Protein AF-A0A836SDM5-F1 (afdb_monomer_lite)

Structure (mmCIF, N/CA/C/O backbone):
data_AF-A0A836SDM5-F1
#
_entry.id   AF-A0A836SDM5-F1
#
loop_
_atom_site.group_PDB
_atom_site.id
_atom_site.type_symbol
_atom_site.label_atom_id
_atom_site.label_alt_id
_atom_site.label_comp_id
_atom_site.label_asym_id
_atom_site.label_entity_id
_atom_site.label_seq_id
_atom_site.pdbx_PDB_ins_code
_atom_site.Cartn_x
_atom_site.Cartn_y
_atom_site.Cartn_z
_atom_site.occupancy
_atom_site.B_iso_or_equiv
_atom_site.auth_seq_id
_atom_site.auth_comp_id
_atom_site.auth_asym_id
_atom_site.auth_atom_id
_atom_site.pdbx_PDB_model_num
ATOM 1 N N . MET A 1 1 ? -7.297 16.454 8.537 1.00 50.25 1 MET A N 1
ATOM 2 C CA . MET A 1 1 ? -6.715 15.477 7.592 1.00 50.25 1 MET A CA 1
ATOM 3 C C . MET A 1 1 ? -7.174 14.052 7.900 1.00 50.25 1 MET A C 1
ATOM 5 O O . MET A 1 1 ? -7.846 13.495 7.053 1.00 50.25 1 MET A O 1
ATOM 9 N N . GLY A 1 2 ? -6.923 13.476 9.089 1.00 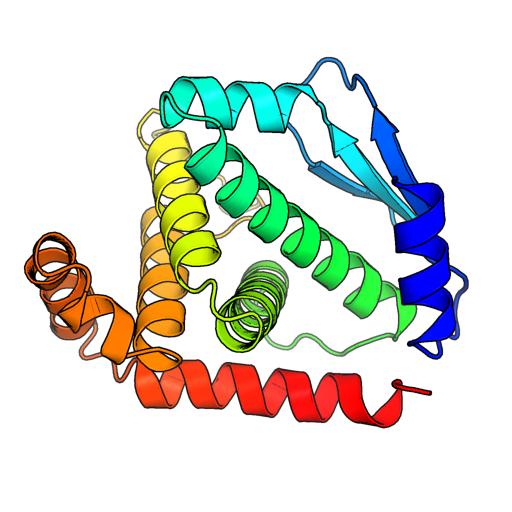53.66 2 GLY A N 1
ATOM 10 C CA . GLY A 1 2 ? -7.391 12.106 9.399 1.00 53.66 2 GLY A CA 1
ATOM 11 C C . GLY A 1 2 ? -8.916 11.920 9.474 1.00 53.66 2 GLY A C 1
ATOM 12 O O . GLY A 1 2 ? -9.427 10.923 8.979 1.00 53.66 2 GLY A O 1
ATOM 13 N N . ILE A 1 3 ? -9.649 12.905 10.013 1.00 60.25 3 ILE A N 1
ATOM 14 C CA . ILE A 1 3 ? -11.122 12.858 10.109 1.00 60.25 3 ILE A CA 1
ATOM 15 C C . ILE A 1 3 ? -11.770 12.834 8.714 1.00 60.25 3 ILE A C 1
ATOM 17 O O . ILE A 1 3 ? -12.629 11.998 8.467 1.00 60.25 3 ILE A O 1
ATOM 21 N N . ASP A 1 4 ? -11.323 13.686 7.787 1.00 71.00 4 ASP A N 1
ATOM 22 C CA . ASP A 1 4 ? -11.888 13.757 6.427 1.00 71.00 4 ASP A CA 1
ATOM 23 C C . ASP A 1 4 ? -11.639 12.471 5.622 1.00 71.00 4 ASP A C 1
ATOM 25 O O . ASP A 1 4 ? -12.492 12.037 4.847 1.00 71.00 4 ASP A O 1
ATOM 29 N N . LEU A 1 5 ? -10.481 11.834 5.834 1.00 71.00 5 LEU A N 1
ATOM 30 C CA . LEU A 1 5 ? -10.120 10.576 5.183 1.00 71.00 5 LEU A CA 1
ATOM 31 C C . LEU A 1 5 ? -10.972 9.411 5.703 1.00 71.00 5 LEU A C 1
ATOM 33 O O . LEU A 1 5 ? -11.487 8.625 4.911 1.00 71.00 5 LEU A O 1
ATOM 37 N N . ALA A 1 6 ? -11.174 9.340 7.024 1.00 70.62 6 ALA A N 1
ATOM 38 C CA . ALA A 1 6 ? -12.044 8.343 7.639 1.00 70.62 6 ALA A CA 1
ATOM 39 C C . ALA A 1 6 ? -13.496 8.523 7.180 1.00 70.62 6 ALA A C 1
ATOM 41 O O . ALA A 1 6 ? -14.156 7.547 6.841 1.00 70.62 6 ALA A O 1
ATOM 42 N N . VAL A 1 7 ? -13.995 9.762 7.118 1.00 72.44 7 VAL A N 1
ATOM 43 C CA . VAL A 1 7 ? -15.340 10.049 6.596 1.00 72.44 7 VAL A CA 1
ATOM 44 C C . VAL A 1 7 ? -15.466 9.573 5.149 1.00 72.44 7 VAL A C 1
ATOM 46 O O . VAL A 1 7 ? -16.354 8.777 4.862 1.00 72.44 7 VAL A O 1
ATOM 49 N N . SER A 1 8 ? -14.535 9.959 4.272 1.00 79.50 8 SER A N 1
ATOM 50 C CA . SER A 1 8 ? -14.573 9.583 2.850 1.00 79.50 8 SER A CA 1
ATOM 51 C C . SER A 1 8 ? -14.554 8.062 2.645 1.00 79.50 8 SER A C 1
ATOM 53 O O . SER A 1 8 ? -15.322 7.532 1.846 1.00 79.50 8 SER A O 1
ATOM 55 N N . LEU A 1 9 ? -13.715 7.341 3.396 1.00 77.81 9 LEU A N 1
ATOM 56 C CA . LEU A 1 9 ? -13.639 5.879 3.341 1.00 77.81 9 LEU A CA 1
ATOM 57 C C . LEU A 1 9 ? -14.950 5.221 3.800 1.00 77.81 9 LEU A C 1
ATOM 59 O O . LEU A 1 9 ? -15.485 4.347 3.117 1.00 77.81 9 LEU A O 1
ATOM 63 N N . ASN A 1 10 ? -15.481 5.659 4.944 1.00 79.12 10 ASN A N 1
ATOM 64 C CA . ASN A 1 10 ? -16.721 5.124 5.508 1.00 79.12 10 ASN A CA 1
ATOM 65 C C . ASN A 1 10 ? -17.944 5.478 4.641 1.00 79.12 10 ASN A C 1
ATOM 67 O O . ASN A 1 10 ? -18.942 4.756 4.646 1.00 79.12 10 ASN A O 1
ATOM 71 N N . GLU A 1 11 ? -17.891 6.568 3.875 1.00 82.25 11 GLU A N 1
ATOM 72 C CA . GLU A 1 11 ? -18.908 6.921 2.883 1.00 82.25 11 GLU A CA 1
ATOM 73 C C . GLU A 1 11 ? -18.799 6.077 1.612 1.00 82.25 11 GLU A C 1
ATOM 75 O O . GLU A 1 11 ? -19.833 5.720 1.057 1.00 82.25 11 GLU A O 1
ATOM 80 N N . LEU A 1 12 ? -17.594 5.684 1.197 1.00 82.12 12 LEU A N 1
ATOM 81 C CA . LEU A 1 12 ? -17.371 4.875 -0.003 1.00 82.12 12 LEU A CA 1
ATOM 82 C C . LEU A 1 12 ? -17.730 3.392 0.187 1.00 82.12 12 LEU A C 1
ATOM 84 O O . LEU A 1 12 ? -18.184 2.746 -0.756 1.00 82.12 12 LEU A O 1
ATOM 88 N N . LEU A 1 13 ? -17.535 2.845 1.391 1.00 83.44 13 LEU A N 1
ATOM 89 C CA . LEU A 1 13 ? -17.631 1.404 1.648 1.00 83.44 13 LEU A CA 1
ATOM 90 C C . LEU A 1 13 ? -18.784 1.033 2.589 1.00 83.44 13 LEU A C 1
ATOM 92 O O . LEU A 1 13 ? -19.129 1.749 3.533 1.00 83.44 13 LEU A O 1
ATOM 96 N N . LYS A 1 14 ? -19.399 -0.124 2.340 1.00 85.06 14 LYS A N 1
ATOM 97 C CA . LYS A 1 14 ? -20.319 -0.807 3.255 1.00 85.06 14 LYS A CA 1
ATOM 98 C C . LYS A 1 14 ? -19.476 -1.617 4.230 1.00 85.06 14 LYS A C 1
ATOM 100 O O . LYS A 1 14 ? -18.966 -2.660 3.849 1.00 85.06 14 LYS A O 1
ATOM 105 N N . LEU A 1 15 ? -19.352 -1.143 5.468 1.00 86.88 15 LEU A N 1
ATOM 106 C CA . LEU A 1 15 ? -18.585 -1.800 6.527 1.00 86.88 15 LEU A CA 1
ATOM 107 C C . LEU A 1 15 ? -19.555 -2.408 7.560 1.00 86.88 15 LEU A C 1
ATOM 109 O O . LEU A 1 15 ? -20.087 -1.674 8.396 1.00 86.88 15 LEU A O 1
ATOM 113 N N . PRO A 1 16 ? -19.856 -3.721 7.494 1.00 83.62 16 PRO A N 1
ATOM 114 C CA . PRO A 1 16 ? -20.884 -4.351 8.328 1.00 83.62 16 PRO A CA 1
ATOM 115 C C . PRO A 1 16 ? -20.586 -4.317 9.829 1.00 83.62 16 PRO A C 1
ATOM 117 O O . PRO A 1 16 ? -21.518 -4.280 10.633 1.00 83.62 16 PRO A O 1
ATOM 120 N N . LYS A 1 17 ? -19.303 -4.344 10.205 1.00 87.06 17 LYS A N 1
ATOM 121 C CA . LYS A 1 17 ? -18.857 -4.394 11.604 1.00 87.06 17 LYS A CA 1
ATOM 122 C C . LYS A 1 17 ? -18.712 -3.019 12.266 1.00 87.06 17 LYS A C 1
ATOM 124 O O . LYS A 1 17 ? -18.744 -2.941 13.493 1.00 87.06 17 LYS A O 1
ATOM 129 N N . GLY A 1 18 ? -18.632 -1.940 11.489 1.00 83.69 18 GLY A N 1
ATOM 130 C CA . GLY A 1 18 ? -18.516 -0.579 12.008 1.00 83.69 18 GLY A CA 1
ATOM 131 C C . GLY A 1 18 ? -17.652 0.325 11.135 1.00 83.69 18 GLY A C 1
ATOM 132 O O . GLY A 1 18 ? -17.098 -0.091 10.125 1.00 83.69 18 GLY A O 1
ATOM 133 N N . ASN A 1 19 ? -17.558 1.594 11.529 1.00 89.81 19 ASN A N 1
ATOM 134 C CA . ASN A 1 19 ? -16.715 2.564 10.837 1.00 89.81 19 ASN A CA 1
ATOM 135 C C . ASN A 1 19 ? -15.243 2.366 11.206 1.00 89.81 19 ASN A C 1
ATOM 137 O O . ASN A 1 19 ? -14.921 2.208 12.383 1.00 89.81 19 ASN A O 1
ATOM 141 N N . ILE A 1 20 ? -14.358 2.500 10.219 1.00 91.88 20 ILE A N 1
ATOM 142 C CA . ILE A 1 20 ? -12.912 2.539 10.445 1.00 91.88 20 ILE A CA 1
ATOM 143 C C . ILE A 1 20 ? -12.524 3.936 10.929 1.00 91.88 20 ILE A C 1
ATOM 145 O O . ILE A 1 20 ? -12.803 4.944 10.268 1.00 91.88 20 ILE A O 1
ATOM 149 N N . LEU A 1 21 ? -11.886 3.998 12.097 1.00 93.25 21 LEU A N 1
ATOM 150 C CA . LEU A 1 21 ? -11.282 5.212 12.637 1.00 93.25 21 LEU A CA 1
ATOM 151 C C . LEU A 1 21 ? -9.842 5.342 12.139 1.00 93.25 21 LEU A C 1
ATOM 153 O O . LEU A 1 21 ? -9.125 4.354 12.029 1.00 93.25 21 LEU A O 1
ATOM 157 N N . ILE A 1 22 ? -9.398 6.570 11.880 1.00 93.75 22 ILE A N 1
ATOM 158 C CA . ILE A 1 22 ? -8.029 6.855 11.436 1.00 93.75 22 ILE A CA 1
ATOM 159 C C . ILE A 1 22 ? -7.450 7.947 12.326 1.00 93.75 22 ILE A C 1
ATOM 161 O O . ILE A 1 22 ? -8.033 9.031 12.438 1.00 93.75 22 ILE A O 1
ATOM 165 N N . SER A 1 23 ? -6.290 7.694 12.931 1.00 93.38 23 SER A N 1
ATOM 166 C CA . SER A 1 23 ? -5.533 8.715 13.651 1.00 93.38 23 SER A CA 1
ATOM 167 C C . SER A 1 23 ? -4.100 8.842 13.157 1.00 93.38 23 SER A C 1
ATOM 169 O O . SER A 1 23 ? -3.483 7.903 12.659 1.00 93.38 23 SER A O 1
ATOM 171 N N . PHE A 1 24 ? -3.587 10.056 13.322 1.00 94.31 24 PHE A N 1
ATOM 172 C CA . PHE A 1 24 ? -2.188 10.394 13.140 1.00 94.31 24 PHE A CA 1
ATOM 173 C C . PHE A 1 24 ? -1.706 10.951 14.474 1.00 94.31 24 PHE A C 1
ATOM 175 O O . PHE A 1 24 ? -2.251 11.950 14.955 1.00 94.31 24 PHE A O 1
ATOM 182 N N . GLU A 1 25 ? -0.751 10.281 15.106 1.00 94.06 25 GLU A N 1
ATOM 183 C CA . GLU A 1 25 ? -0.357 10.571 16.487 1.00 94.06 25 GLU A CA 1
ATOM 184 C C . GLU A 1 25 ? 1.138 10.321 16.727 1.00 94.06 25 GLU A C 1
ATOM 186 O O . GLU A 1 25 ? 1.803 9.641 15.945 1.00 94.06 25 GLU A O 1
ATOM 191 N N . ASP A 1 26 ? 1.682 10.928 17.785 1.00 95.25 26 ASP A N 1
ATOM 192 C CA . ASP A 1 26 ? 3.013 10.593 18.296 1.00 95.25 26 ASP A CA 1
ATOM 193 C C . ASP A 1 26 ? 2.893 9.297 19.108 1.00 95.25 26 ASP A C 1
ATOM 195 O O . ASP A 1 26 ? 2.250 9.271 20.161 1.00 95.25 26 ASP A O 1
ATOM 199 N N . CYS A 1 27 ? 3.487 8.215 18.608 1.00 89.38 27 CYS A N 1
ATOM 200 C CA . CYS A 1 27 ? 3.361 6.885 19.211 1.00 89.38 27 CYS A CA 1
ATOM 201 C C . CYS A 1 27 ? 4.519 6.542 20.157 1.00 89.38 27 CYS A C 1
ATOM 203 O O . CYS A 1 27 ? 4.444 5.566 20.902 1.00 89.38 27 CYS A O 1
ATOM 205 N N . GLY A 1 28 ? 5.626 7.288 20.092 1.00 88.62 28 GLY A N 1
ATOM 206 C CA . GLY A 1 28 ? 6.874 6.953 20.779 1.00 88.62 28 GLY A CA 1
ATOM 207 C C . GLY A 1 28 ? 7.659 5.805 20.129 1.00 88.62 28 GLY A C 1
ATOM 208 O O . GLY A 1 28 ? 8.676 5.381 20.678 1.00 88.62 28 GLY A O 1
ATOM 209 N N . ALA A 1 29 ? 7.219 5.310 18.969 1.00 85.31 29 ALA A N 1
ATOM 210 C CA . ALA A 1 29 ? 7.864 4.242 18.212 1.00 85.31 29 ALA A CA 1
ATOM 211 C C . ALA A 1 29 ? 7.629 4.408 16.702 1.00 85.31 29 ALA A C 1
ATOM 213 O O . ALA A 1 29 ? 6.598 4.924 16.277 1.00 85.31 29 ALA A O 1
ATOM 214 N N . VAL A 1 30 ? 8.586 3.944 15.892 1.00 87.69 30 VAL A N 1
ATOM 215 C CA . VAL A 1 30 ? 8.485 3.899 14.423 1.00 87.69 30 VAL A CA 1
ATOM 216 C C . VAL A 1 30 ? 7.516 2.781 14.045 1.00 87.69 30 VAL A C 1
ATOM 218 O O . VAL A 1 30 ? 7.921 1.623 13.991 1.00 87.69 30 VAL A O 1
ATOM 221 N N . ASN A 1 31 ? 6.237 3.112 13.851 1.00 87.38 31 ASN A N 1
ATOM 222 C CA . ASN A 1 31 ? 5.217 2.114 13.540 1.00 87.38 31 ASN A CA 1
ATOM 223 C C . ASN A 1 31 ? 4.024 2.680 12.747 1.00 87.38 31 ASN A C 1
ATOM 225 O O . ASN A 1 31 ? 3.842 3.891 12.632 1.00 87.38 31 ASN A O 1
ATOM 229 N N . ALA A 1 32 ? 3.203 1.787 12.224 1.00 91.94 32 ALA A N 1
ATOM 230 C CA . ALA A 1 32 ? 1.810 2.009 11.861 1.00 91.94 32 ALA A CA 1
ATOM 231 C C . ALA A 1 32 ? 1.097 0.670 12.064 1.00 91.94 32 ALA A C 1
ATOM 233 O O . ALA A 1 32 ? 1.742 -0.367 11.953 1.00 91.94 32 ALA A O 1
ATOM 234 N N . PHE A 1 33 ? -0.170 0.690 12.463 1.00 92.81 33 PHE A N 1
ATOM 235 C CA . PHE A 1 33 ? -0.909 -0.552 12.676 1.00 92.81 33 PHE A CA 1
ATOM 236 C C . PHE A 1 33 ? -2.421 -0.330 12.661 1.00 92.81 33 PHE A C 1
ATOM 238 O O . PHE A 1 33 ? -2.922 0.726 13.068 1.00 92.81 33 PHE A O 1
ATOM 245 N N . TYR A 1 34 ? -3.153 -1.358 12.252 1.00 93.69 34 TYR A N 1
ATOM 246 C CA . TYR A 1 34 ? -4.575 -1.508 12.520 1.00 93.69 34 TYR A CA 1
ATOM 247 C C . TYR A 1 34 ? -4.821 -2.206 13.870 1.00 93.69 34 TYR A C 1
ATOM 249 O O . TYR A 1 34 ? -4.315 -3.296 14.130 1.00 93.69 34 TYR A O 1
ATOM 257 N N . ASP A 1 35 ? -5.623 -1.582 14.735 1.00 93.00 35 ASP A N 1
ATOM 258 C CA . ASP A 1 35 ? -6.111 -2.169 15.984 1.00 93.00 35 ASP A CA 1
ATOM 259 C C . ASP A 1 35 ? -7.541 -2.717 15.802 1.00 93.00 35 ASP A C 1
ATOM 261 O O . ASP A 1 35 ? -8.494 -1.924 15.761 1.00 93.00 35 ASP A O 1
ATOM 265 N N . PRO A 1 36 ? -7.727 -4.052 15.751 1.00 91.38 36 PRO A N 1
ATOM 266 C CA . PRO A 1 36 ? -9.040 -4.666 15.565 1.00 91.38 36 PRO A CA 1
ATOM 267 C C . PRO A 1 36 ? -9.963 -4.507 16.781 1.00 91.38 36 PRO A C 1
ATOM 269 O O . PRO A 1 36 ? -11.179 -4.607 16.640 1.00 91.38 36 PRO A O 1
ATOM 272 N N . GLN A 1 37 ? -9.435 -4.242 17.985 1.00 92.19 37 GLN A N 1
ATOM 273 C CA . GLN A 1 37 ? -10.275 -4.069 19.177 1.00 92.19 37 GLN A CA 1
ATOM 274 C C . GLN A 1 37 ? -11.024 -2.736 19.152 1.00 92.19 37 GLN A C 1
ATOM 276 O O . GLN A 1 37 ? -12.165 -2.654 19.606 1.00 92.19 37 GLN A O 1
ATOM 281 N N . ASN A 1 38 ? -10.376 -1.696 18.623 1.00 93.06 38 ASN A N 1
ATOM 282 C CA . ASN A 1 38 ? -10.923 -0.343 18.546 1.00 93.06 38 ASN A CA 1
ATOM 283 C C . ASN A 1 38 ? -11.349 0.058 17.126 1.00 93.06 38 ASN A C 1
ATOM 285 O O . ASN A 1 38 ? -11.813 1.184 16.939 1.00 93.06 38 ASN A O 1
ATOM 289 N N . VAL A 1 39 ? -11.184 -0.835 16.141 1.00 94.06 39 VAL A N 1
ATOM 290 C CA . VAL A 1 39 ? -11.429 -0.586 14.710 1.00 94.06 39 VAL A CA 1
ATOM 291 C C . VAL A 1 39 ? -10.740 0.714 14.271 1.00 94.06 39 VAL A C 1
ATOM 293 O O . VAL A 1 39 ? -11.347 1.640 13.725 1.00 94.06 39 VAL A O 1
ATOM 296 N N . LYS A 1 40 ? -9.448 0.825 14.606 1.00 93.75 40 LYS A N 1
ATOM 297 C CA . LYS A 1 40 ? -8.675 2.067 14.482 1.00 93.75 40 LYS A CA 1
ATOM 298 C C . LYS A 1 40 ? -7.347 1.819 13.780 1.00 93.75 40 LYS A C 1
ATOM 300 O O . LYS A 1 40 ? -6.509 1.079 14.277 1.00 93.75 40 LYS A O 1
ATOM 305 N N . MET A 1 41 ? -7.129 2.506 12.665 1.00 94.44 41 MET A N 1
ATOM 306 C CA . MET A 1 41 ? -5.816 2.646 12.043 1.00 94.44 41 MET A CA 1
ATOM 307 C C . MET A 1 41 ? -5.036 3.764 12.729 1.00 94.44 41 MET A C 1
ATOM 309 O O . MET A 1 41 ? -5.538 4.885 12.879 1.00 94.44 41 MET A O 1
ATOM 313 N N . ILE A 1 42 ? -3.800 3.468 13.114 1.00 94.00 42 ILE A N 1
ATOM 314 C CA . ILE A 1 42 ? -2.901 4.401 13.786 1.00 94.00 42 ILE A CA 1
ATOM 315 C C . ILE A 1 42 ? -1.661 4.590 12.920 1.00 94.00 42 ILE A C 1
ATOM 317 O O . ILE A 1 42 ? -0.905 3.655 12.670 1.00 94.00 42 ILE A O 1
ATOM 321 N N . MET A 1 43 ? -1.450 5.827 12.481 1.00 94.94 43 MET A N 1
ATOM 322 C CA . MET A 1 43 ? -0.328 6.222 11.638 1.00 94.94 43 MET A CA 1
ATOM 323 C C . MET A 1 43 ? 0.638 7.097 12.446 1.00 94.94 43 MET A C 1
ATOM 325 O O . MET A 1 43 ? 0.349 8.269 12.706 1.00 94.94 43 MET A O 1
ATOM 329 N N . CYS A 1 44 ? 1.778 6.541 12.867 1.00 92.00 44 CYS A N 1
ATOM 330 C CA . CYS A 1 44 ? 2.695 7.244 13.765 1.00 92.00 44 CYS A CA 1
ATOM 331 C C . CYS A 1 44 ? 3.574 8.259 13.026 1.00 92.00 44 CYS A C 1
ATOM 333 O O . CYS A 1 44 ? 4.202 7.944 12.008 1.00 92.00 44 CYS A O 1
ATOM 335 N N . TYR A 1 45 ? 3.715 9.469 13.575 1.00 95.06 45 TYR A N 1
ATOM 336 C CA . TYR A 1 45 ? 4.583 10.498 12.985 1.00 95.06 45 TYR A CA 1
ATOM 337 C C . TYR A 1 45 ? 6.058 10.075 12.922 1.00 95.06 45 TYR A C 1
ATOM 339 O O . TYR A 1 45 ? 6.805 10.518 12.045 1.00 95.06 45 TYR A O 1
ATOM 347 N N . GLU A 1 46 ? 6.499 9.211 13.834 1.00 92.56 46 GLU A N 1
ATOM 348 C CA . GLU A 1 46 ? 7.843 8.639 13.859 1.00 92.56 46 GLU A CA 1
ATOM 349 C C . GLU A 1 46 ? 8.143 7.787 12.623 1.00 92.56 46 GLU A C 1
ATOM 351 O O . GLU A 1 46 ? 9.276 7.818 12.141 1.00 92.56 46 GLU A O 1
ATOM 356 N N . LEU A 1 47 ? 7.148 7.089 12.065 1.00 92.44 47 LEU A N 1
ATOM 357 C CA . LEU A 1 47 ? 7.323 6.320 10.833 1.00 92.44 47 LEU A CA 1
ATOM 358 C C . LEU A 1 47 ? 7.594 7.237 9.639 1.00 92.44 47 LEU A C 1
ATOM 360 O O . LEU A 1 47 ? 8.543 7.012 8.886 1.00 92.44 47 LEU A O 1
ATOM 364 N N . PHE A 1 48 ? 6.838 8.328 9.505 1.00 95.75 48 PHE A N 1
ATOM 365 C CA . PHE A 1 48 ? 7.110 9.322 8.465 1.00 95.75 48 PHE A CA 1
ATOM 366 C C . PHE A 1 48 ? 8.508 9.943 8.619 1.00 95.75 48 PHE A C 1
ATOM 368 O O . PHE A 1 48 ? 9.235 10.091 7.635 1.00 95.75 48 PHE A O 1
ATOM 375 N N . LYS A 1 49 ? 8.930 10.257 9.854 1.00 95.50 49 LYS A N 1
ATOM 376 C CA . LYS A 1 49 ? 10.293 10.748 10.137 1.00 95.50 49 LYS A CA 1
ATOM 377 C C . LYS A 1 49 ? 11.361 9.713 9.766 1.00 95.50 49 LYS A C 1
ATOM 379 O O . LYS A 1 49 ? 12.395 10.090 9.217 1.00 95.50 49 LYS A O 1
ATOM 384 N N . ALA A 1 50 ? 11.123 8.426 10.022 1.00 92.56 50 ALA A N 1
ATOM 385 C CA . ALA A 1 50 ? 12.042 7.356 9.641 1.00 92.56 50 ALA A CA 1
ATOM 386 C C . ALA A 1 50 ? 12.194 7.256 8.116 1.00 92.56 50 ALA A C 1
ATOM 388 O O . ALA A 1 50 ? 13.319 7.199 7.618 1.00 92.56 50 ALA A O 1
ATOM 389 N N . PHE A 1 51 ? 11.090 7.338 7.368 1.00 94.75 51 PHE A N 1
ATOM 390 C CA . PHE A 1 51 ? 11.141 7.409 5.909 1.00 94.75 51 PHE A CA 1
ATOM 391 C C . PHE A 1 51 ? 11.859 8.665 5.404 1.00 94.75 51 PHE A C 1
ATOM 393 O O . PHE A 1 51 ? 12.663 8.579 4.477 1.00 94.75 51 PHE A O 1
ATOM 400 N N . LEU A 1 52 ? 11.615 9.826 6.019 1.00 97.69 52 LEU A N 1
ATOM 401 C CA . LEU A 1 52 ? 12.292 11.072 5.655 1.00 97.69 52 LEU A CA 1
ATOM 402 C C . LEU A 1 52 ? 13.809 10.964 5.840 1.00 97.69 52 LEU A C 1
ATOM 404 O O . LEU A 1 52 ? 14.558 11.391 4.965 1.00 97.69 52 LEU A O 1
ATOM 408 N N . ASN A 1 53 ? 14.255 10.353 6.938 1.00 96.56 53 ASN A N 1
ATOM 409 C CA . ASN A 1 53 ? 15.672 10.110 7.196 1.00 96.56 53 ASN A CA 1
ATOM 410 C C . ASN A 1 53 ? 16.276 9.110 6.203 1.00 96.56 53 ASN A C 1
ATOM 412 O O . ASN A 1 53 ? 17.399 9.312 5.750 1.00 96.56 53 ASN A O 1
ATOM 416 N N . PHE A 1 54 ? 15.538 8.053 5.854 1.00 93.94 54 PHE A N 1
ATOM 417 C CA . PHE A 1 54 ? 16.007 7.022 4.930 1.00 93.94 54 PHE A CA 1
ATOM 418 C C . PHE A 1 54 ? 16.143 7.539 3.489 1.00 93.94 54 PHE A C 1
ATOM 420 O O . PHE A 1 54 ? 17.158 7.299 2.841 1.00 93.94 54 PHE A O 1
ATOM 427 N N . TYR A 1 55 ? 15.150 8.283 2.991 1.00 96.69 55 TYR A N 1
ATOM 428 C CA . TYR A 1 55 ? 15.142 8.785 1.610 1.00 96.69 55 TYR A CA 1
ATOM 429 C C . TYR A 1 55 ? 15.784 10.160 1.426 1.00 96.69 55 TYR A C 1
ATOM 431 O O . TYR A 1 55 ? 16.055 10.571 0.296 1.00 96.69 55 TYR A O 1
ATOM 439 N N . GLY A 1 56 ? 15.953 10.921 2.506 1.00 97.88 56 GLY A N 1
ATOM 440 C CA . GLY A 1 56 ? 16.479 12.285 2.469 1.00 97.88 56 GLY A CA 1
ATOM 441 C C . GLY A 1 56 ? 15.560 13.312 1.795 1.00 97.88 56 GLY A C 1
ATOM 442 O O . GLY A 1 56 ? 15.978 14.449 1.589 1.00 97.88 56 GLY A O 1
ATOM 443 N N . ASN A 1 57 ? 14.324 12.948 1.429 1.00 97.75 57 ASN A N 1
ATOM 444 C CA . ASN A 1 57 ? 13.361 13.856 0.805 1.00 97.75 57 ASN A CA 1
ATOM 445 C C . ASN A 1 57 ? 11.908 13.518 1.184 1.00 97.75 57 ASN A C 1
ATOM 447 O O . ASN A 1 57 ? 11.547 12.354 1.359 1.00 97.75 57 ASN A O 1
ATOM 451 N N . ALA A 1 58 ? 11.072 14.554 1.296 1.00 97.62 58 ALA A N 1
ATOM 452 C CA . ALA A 1 58 ? 9.686 14.424 1.749 1.00 97.62 58 ALA A CA 1
ATOM 453 C C . ALA A 1 58 ? 8.772 13.731 0.730 1.00 97.62 58 ALA A C 1
ATOM 455 O O . ALA A 1 58 ? 7.811 13.083 1.128 1.00 97.62 58 ALA A O 1
ATOM 456 N N . GLU A 1 59 ? 9.069 13.839 -0.567 1.00 97.50 59 GLU A N 1
ATOM 457 C CA . GLU A 1 59 ? 8.251 13.232 -1.620 1.00 97.50 59 GLU A CA 1
ATOM 458 C C . GLU A 1 59 ? 8.289 11.700 -1.541 1.00 97.50 59 GLU A C 1
ATOM 460 O O . GLU A 1 59 ? 7.249 11.048 -1.464 1.00 97.50 59 GLU A O 1
ATOM 465 N N . SER A 1 60 ? 9.490 11.123 -1.496 1.00 97.56 60 SER A N 1
ATOM 466 C CA . SER A 1 60 ? 9.681 9.673 -1.380 1.00 97.56 60 SER A CA 1
ATOM 467 C C . SER A 1 60 ? 9.161 9.157 -0.040 1.00 97.56 60 SER A C 1
ATOM 469 O O . SER A 1 60 ? 8.521 8.108 0.018 1.00 97.56 60 SER A O 1
ATOM 471 N N . ALA A 1 61 ? 9.374 9.929 1.031 1.00 97.50 61 ALA A N 1
ATOM 472 C CA . ALA A 1 61 ? 8.862 9.586 2.349 1.00 97.50 61 ALA A CA 1
ATOM 473 C C . ALA A 1 61 ? 7.331 9.550 2.389 1.00 97.50 61 ALA A C 1
ATOM 475 O O . ALA A 1 61 ? 6.761 8.608 2.930 1.00 97.50 61 ALA A O 1
ATOM 476 N N . ALA A 1 62 ? 6.663 10.528 1.771 1.00 97.50 62 ALA A N 1
ATOM 477 C CA . ALA A 1 62 ? 5.208 10.558 1.683 1.00 97.50 62 ALA A CA 1
ATOM 478 C C . ALA A 1 62 ? 4.664 9.375 0.879 1.00 97.50 62 ALA A C 1
ATOM 480 O O . ALA A 1 62 ? 3.727 8.730 1.334 1.00 97.50 62 ALA A O 1
ATOM 481 N N . LYS A 1 63 ? 5.271 9.039 -0.266 1.00 97.69 63 LYS A N 1
ATOM 482 C CA . LYS A 1 63 ? 4.857 7.884 -1.082 1.00 97.69 63 LYS A CA 1
ATOM 483 C C . LYS A 1 63 ? 4.972 6.565 -0.310 1.00 97.69 63 LYS A C 1
ATOM 485 O O . LYS A 1 63 ? 4.013 5.803 -0.273 1.00 97.69 63 LYS A O 1
ATOM 490 N N . ALA A 1 64 ? 6.101 6.319 0.358 1.00 96.50 64 ALA A N 1
ATOM 491 C CA 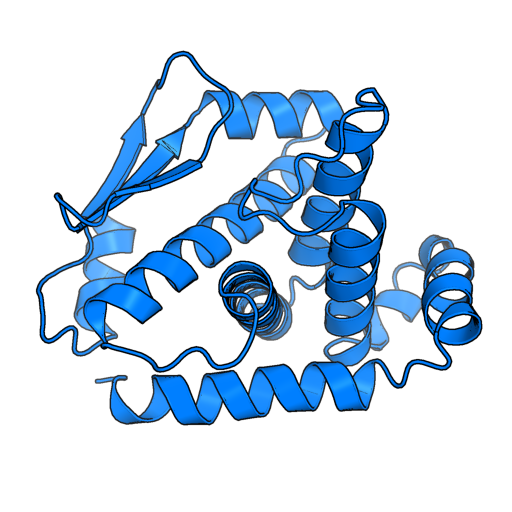. ALA A 1 64 ? 6.278 5.115 1.174 1.00 96.50 64 ALA A CA 1
ATOM 492 C C . ALA A 1 64 ? 5.311 5.077 2.373 1.00 96.50 64 ALA A C 1
ATOM 494 O O . ALA A 1 64 ? 4.746 4.034 2.689 1.00 96.50 64 ALA A O 1
ATOM 495 N N . TYR A 1 65 ? 5.065 6.226 3.006 1.00 95.75 65 TYR A N 1
ATOM 496 C CA . TYR A 1 65 ? 4.109 6.344 4.104 1.00 95.75 6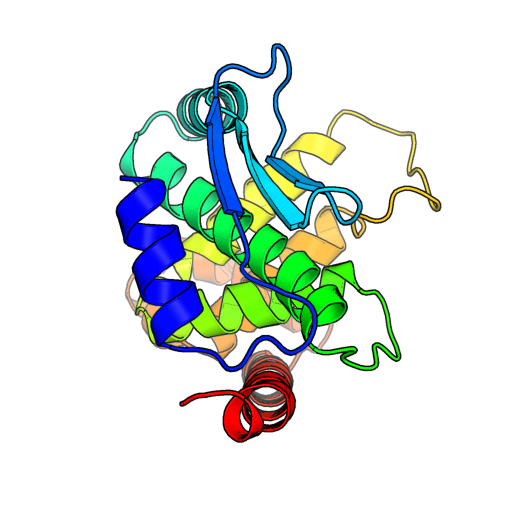5 TYR A CA 1
ATOM 497 C C . TYR A 1 65 ? 2.659 6.108 3.658 1.00 95.75 65 TYR A C 1
ATOM 499 O O . TYR A 1 65 ? 1.902 5.452 4.368 1.00 95.75 65 TYR A O 1
ATOM 507 N N . PHE A 1 66 ? 2.278 6.582 2.467 1.00 96.00 66 PHE A N 1
ATOM 508 C CA . PHE A 1 66 ? 0.974 6.281 1.876 1.00 96.00 66 PHE A CA 1
ATOM 509 C C . PHE A 1 66 ? 0.830 4.805 1.528 1.00 96.00 66 PHE A C 1
ATOM 511 O O . PHE A 1 66 ? -0.231 4.243 1.773 1.00 96.00 66 PHE A O 1
ATOM 518 N N . PHE A 1 67 ? 1.880 4.154 1.024 1.00 97.62 67 PHE A N 1
ATOM 519 C CA . PHE A 1 67 ? 1.838 2.707 0.829 1.00 97.62 67 PHE A CA 1
ATOM 520 C C . PHE A 1 67 ? 1.516 1.980 2.144 1.00 97.62 67 PHE A C 1
ATOM 522 O O . PHE A 1 67 ? 0.588 1.177 2.176 1.00 97.62 67 PHE A O 1
ATOM 529 N N . VAL A 1 68 ? 2.215 2.315 3.239 1.00 96.19 68 VAL A N 1
ATOM 530 C CA . VAL A 1 68 ? 1.937 1.728 4.563 1.00 96.19 68 VAL A CA 1
ATOM 531 C C . VAL A 1 68 ? 0.517 2.046 5.032 1.00 96.19 68 VAL A C 1
ATOM 533 O O . VAL A 1 68 ? -0.163 1.173 5.549 1.00 96.19 68 VAL A O 1
ATOM 536 N N . PHE A 1 69 ? 0.017 3.260 4.794 1.00 96.06 69 PHE A N 1
ATOM 537 C CA . PHE A 1 69 ? -1.375 3.590 5.104 1.00 96.06 69 PHE A CA 1
ATOM 538 C C . PHE A 1 69 ? -2.365 2.632 4.420 1.00 96.06 69 PHE A C 1
ATOM 540 O O . PHE A 1 69 ? -3.293 2.145 5.061 1.00 96.06 69 PHE A O 1
ATOM 547 N N . PHE A 1 70 ? -2.177 2.348 3.129 1.00 95.50 70 PHE A N 1
ATOM 548 C CA . PHE A 1 70 ? -3.064 1.440 2.398 1.00 95.50 70 PHE A CA 1
ATOM 549 C C . PHE A 1 70 ? -2.851 -0.032 2.755 1.00 95.50 70 PHE A C 1
ATOM 551 O O . PHE A 1 70 ? -3.795 -0.812 2.668 1.00 95.50 70 PHE A O 1
ATOM 558 N N . HIS A 1 71 ? -1.655 -0.394 3.210 1.00 95.75 71 HIS A N 1
ATOM 559 C CA . HIS A 1 71 ? -1.382 -1.694 3.814 1.00 95.75 71 HIS A CA 1
ATOM 560 C C . HIS A 1 71 ? -2.197 -1.879 5.109 1.00 95.75 71 HIS A C 1
ATOM 562 O O . HIS A 1 71 ? -2.961 -2.835 5.218 1.00 95.75 71 HIS A O 1
ATOM 568 N N . GLU A 1 72 ? -2.160 -0.906 6.027 1.00 95.94 72 GLU A N 1
ATOM 569 C CA . GLU A 1 72 ? -2.977 -0.940 7.252 1.00 95.94 72 GLU A CA 1
ATOM 570 C C . GLU A 1 72 ? -4.482 -0.891 6.964 1.00 95.94 72 GLU A C 1
ATOM 572 O O . GLU A 1 72 ? -5.285 -1.528 7.650 1.00 95.94 72 GLU A O 1
ATOM 577 N N . LEU A 1 73 ? -4.883 -0.164 5.916 1.00 92.94 73 LEU A N 1
ATOM 578 C CA . LEU A 1 73 ? -6.266 -0.190 5.452 1.00 92.94 73 LEU A CA 1
ATOM 579 C C . LEU A 1 73 ? -6.655 -1.593 4.984 1.00 92.94 73 LEU A C 1
ATOM 581 O O . LEU A 1 73 ? -7.780 -2.016 5.225 1.00 92.94 73 LEU A O 1
ATOM 585 N N . GLY A 1 74 ? -5.742 -2.325 4.349 1.00 92.50 74 GLY A N 1
ATOM 586 C CA . GLY A 1 74 ? -5.982 -3.705 3.955 1.00 92.50 74 GLY A CA 1
ATOM 587 C C . GLY A 1 74 ? -6.322 -4.602 5.142 1.00 92.50 74 GLY A C 1
ATOM 588 O O . GLY A 1 74 ? -7.322 -5.318 5.079 1.00 92.50 74 GLY A O 1
ATOM 589 N N . HIS A 1 75 ? -5.579 -4.498 6.248 1.00 94.69 75 HIS A N 1
ATOM 590 C CA . HIS A 1 75 ? -5.904 -5.217 7.487 1.00 94.69 75 HIS A CA 1
ATOM 591 C C . HIS A 1 75 ? -7.288 -4.834 8.015 1.00 94.69 75 HIS A C 1
ATOM 593 O O . HIS A 1 75 ? -8.106 -5.703 8.329 1.00 94.69 75 HIS A O 1
ATOM 599 N N . ALA A 1 76 ? -7.587 -3.532 8.044 1.00 93.38 76 ALA A N 1
ATOM 600 C CA . ALA A 1 76 ? -8.890 -3.041 8.470 1.00 93.38 76 ALA A CA 1
ATOM 601 C C . ALA A 1 76 ? -10.028 -3.584 7.593 1.00 93.38 76 ALA A C 1
ATOM 603 O O . ALA A 1 76 ? -11.073 -3.968 8.107 1.00 93.38 76 ALA A O 1
ATOM 604 N N . LEU A 1 77 ? -9.843 -3.657 6.274 1.00 91.50 77 LEU A N 1
ATOM 605 C CA . LEU A 1 77 ? -10.858 -4.168 5.353 1.00 91.50 77 LEU A CA 1
ATOM 606 C C . LEU A 1 77 ? -11.054 -5.677 5.477 1.00 91.50 77 LEU A C 1
ATOM 608 O O . LEU A 1 77 ? -12.198 -6.129 5.458 1.00 91.50 77 LEU A O 1
ATOM 612 N N . ILE A 1 78 ? -9.974 -6.447 5.630 1.00 92.31 78 ILE A N 1
ATOM 613 C CA . ILE A 1 78 ? -10.060 -7.894 5.861 1.00 92.31 78 ILE A CA 1
ATOM 614 C C . ILE A 1 78 ? -10.888 -8.176 7.112 1.00 92.31 78 ILE A C 1
ATOM 616 O O . ILE A 1 78 ? -11.828 -8.970 7.054 1.00 92.31 78 ILE A O 1
ATOM 620 N N . ASP A 1 79 ? -10.604 -7.472 8.208 1.00 93.44 79 ASP A N 1
ATOM 621 C CA . ASP A 1 79 ? -11.374 -7.606 9.438 1.00 93.44 79 ASP A CA 1
ATOM 622 C C . ASP A 1 79 ? -12.820 -7.122 9.260 1.00 93.44 79 ASP A C 1
ATOM 624 O O . ASP A 1 79 ? -13.762 -7.873 9.511 1.00 93.44 79 ASP A O 1
ATOM 628 N N . GLN A 1 80 ? -13.039 -5.894 8.790 1.00 91.88 80 GLN A N 1
ATOM 629 C CA . GLN A 1 80 ? -14.378 -5.296 8.773 1.00 91.88 80 GLN A CA 1
ATOM 630 C C . GLN A 1 80 ? -15.346 -5.957 7.786 1.00 91.88 80 GLN A C 1
ATOM 632 O O . GLN A 1 80 ? -16.557 -5.894 8.009 1.00 91.88 80 GLN A O 1
ATOM 637 N N . LEU A 1 81 ? -14.836 -6.595 6.731 1.00 90.00 81 LEU A N 1
ATOM 638 C CA . LEU A 1 81 ? -15.635 -7.269 5.704 1.00 90.00 81 LEU A CA 1
ATOM 639 C C . LEU A 1 81 ? -15.619 -8.804 5.824 1.00 90.00 81 LEU A C 1
ATOM 641 O O . LEU A 1 81 ? -16.227 -9.467 4.986 1.00 90.00 81 LEU A O 1
ATOM 645 N N . ASP A 1 82 ? -14.942 -9.367 6.835 1.00 90.19 82 ASP A N 1
ATOM 646 C CA . ASP A 1 82 ? -14.725 -10.817 6.983 1.00 90.19 82 ASP A CA 1
ATOM 647 C C . ASP A 1 82 ? -14.157 -11.458 5.699 1.00 90.19 82 ASP A C 1
ATOM 649 O O . ASP A 1 82 ? -14.604 -12.523 5.256 1.00 90.19 82 ASP A O 1
ATOM 653 N N . LEU A 1 83 ? -13.183 -10.794 5.060 1.00 89.06 83 LEU A N 1
ATOM 654 C CA . LEU A 1 83 ? -12.613 -11.298 3.809 1.00 89.06 83 LEU A CA 1
ATOM 655 C C . LEU A 1 83 ? -11.805 -12.576 4.074 1.00 89.06 83 LEU A C 1
ATOM 657 O O . LEU A 1 83 ? -10.945 -12.594 4.957 1.00 89.06 83 LEU A O 1
ATOM 661 N N . PRO A 1 84 ? -12.020 -13.650 3.297 1.00 87.56 84 PRO A N 1
ATOM 662 C CA . PRO A 1 84 ? -11.225 -14.857 3.440 1.00 87.56 84 PRO A CA 1
ATOM 663 C C . PRO A 1 84 ? -9.796 -14.633 2.928 1.00 87.56 84 PRO A C 1
ATOM 665 O O . PRO A 1 84 ? -9.589 -14.158 1.813 1.00 87.56 84 PRO A O 1
ATOM 668 N N . VAL A 1 85 ? -8.811 -15.075 3.710 1.00 88.75 85 VAL A N 1
ATOM 669 C CA . VAL A 1 85 ? -7.391 -15.086 3.335 1.00 88.75 85 VAL A CA 1
ATOM 670 C C . VAL A 1 85 ? -6.908 -16.534 3.286 1.00 88.75 85 VAL A C 1
ATOM 672 O O . VAL A 1 85 ? -6.898 -17.230 4.298 1.00 88.75 85 VAL A O 1
ATOM 675 N N . LEU A 1 86 ? -6.525 -17.015 2.100 1.00 83.56 86 LEU A N 1
ATOM 676 C CA . LEU A 1 86 ? -5.999 -18.380 1.920 1.00 83.56 86 LEU A CA 1
ATOM 677 C C . LEU A 1 86 ? -4.479 -18.477 2.122 1.00 83.56 86 LEU A C 1
ATOM 679 O O . LEU A 1 86 ? -3.965 -19.560 2.398 1.00 83.56 86 LEU A O 1
ATOM 683 N N . GLY A 1 87 ? -3.764 -17.366 1.929 1.00 85.06 87 GLY A N 1
ATOM 684 C CA . GLY A 1 87 ? -2.308 -17.275 2.026 1.00 85.06 87 GLY A CA 1
ATOM 685 C C . GLY A 1 87 ? -1.854 -16.495 3.256 1.00 85.06 87 GLY A C 1
ATOM 686 O O . GLY A 1 87 ? -2.464 -16.569 4.319 1.00 85.06 87 GLY A O 1
ATOM 687 N N . LYS A 1 88 ? -0.769 -15.731 3.108 1.00 89.00 88 LYS A N 1
ATOM 688 C CA . LYS A 1 88 ? -0.356 -14.761 4.124 1.00 89.00 88 LYS A CA 1
ATOM 689 C C . LYS A 1 88 ? -1.209 -13.504 4.005 1.00 89.00 88 LYS A C 1
ATOM 691 O O . LYS A 1 88 ? -1.348 -12.954 2.911 1.00 89.00 88 LYS A O 1
ATOM 696 N N . GLU A 1 89 ? -1.735 -13.041 5.131 1.00 91.88 89 GLU A N 1
ATOM 697 C CA . GLU A 1 89 ? -2.503 -11.796 5.195 1.00 91.88 89 GLU A CA 1
ATOM 698 C C . GLU A 1 89 ? -1.671 -10.608 4.710 1.00 91.88 89 GLU A C 1
ATOM 700 O O . GLU A 1 89 ? -2.111 -9.892 3.820 1.00 91.88 89 GLU A O 1
ATOM 705 N N . GLU A 1 90 ? -0.423 -10.499 5.170 1.00 90.56 90 GLU A N 1
ATOM 706 C CA . GLU A 1 90 ? 0.534 -9.470 4.740 1.00 90.56 90 GLU A CA 1
ATOM 707 C C . GLU A 1 90 ? 0.734 -9.401 3.226 1.00 90.56 90 GLU A C 1
ATOM 709 O O . GLU A 1 90 ? 0.724 -8.318 2.653 1.00 90.56 90 GLU A O 1
ATOM 714 N N . ASP A 1 91 ? 0.892 -10.548 2.555 1.00 92.00 91 ASP A N 1
ATOM 715 C CA . ASP A 1 91 ? 1.062 -10.568 1.097 1.00 92.00 91 ASP A CA 1
ATOM 716 C C . ASP A 1 91 ? -0.229 -10.102 0.400 1.00 92.00 91 ASP A C 1
ATOM 718 O O . ASP A 1 91 ? -0.172 -9.455 -0.645 1.00 92.00 91 ASP A O 1
ATOM 722 N N . SER A 1 92 ? -1.388 -10.396 1.001 1.00 92.56 92 SER A N 1
ATOM 723 C CA . SER A 1 92 ? -2.696 -9.976 0.489 1.00 92.56 92 SER A CA 1
ATOM 724 C C . SER A 1 92 ? -2.879 -8.462 0.628 1.00 92.56 92 SER A C 1
ATOM 726 O O . SER A 1 92 ? -3.268 -7.802 -0.335 1.00 92.56 92 SER A O 1
ATOM 728 N N . VAL A 1 93 ? -2.551 -7.889 1.792 1.00 93.75 93 VAL A N 1
ATOM 729 C CA . VAL A 1 93 ? -2.659 -6.440 2.028 1.00 93.75 93 VAL A CA 1
ATOM 730 C C . VAL A 1 93 ? -1.566 -5.639 1.305 1.00 93.75 93 VAL A C 1
ATOM 732 O O . VAL A 1 93 ? -1.812 -4.515 0.875 1.00 93.75 93 VAL A O 1
ATOM 735 N N . ASP A 1 94 ? -0.390 -6.225 1.061 1.00 95.88 94 ASP A N 1
ATOM 736 C CA . ASP A 1 94 ? 0.659 -5.649 0.211 1.00 95.88 94 ASP A CA 1
ATOM 737 C C . ASP A 1 94 ? 0.246 -5.600 -1.266 1.00 95.88 94 ASP A C 1
ATOM 739 O O . ASP A 1 94 ? 0.463 -4.588 -1.943 1.00 95.88 94 ASP A O 1
ATOM 743 N N . GLY A 1 95 ? -0.349 -6.682 -1.781 1.00 95.50 95 GLY A N 1
ATOM 744 C CA . GLY A 1 95 ? -0.870 -6.730 -3.148 1.00 95.50 95 GLY A CA 1
ATOM 745 C C . GLY A 1 95 ? -1.978 -5.700 -3.338 1.00 95.50 95 GLY A C 1
ATOM 746 O O . GLY A 1 95 ? -1.948 -4.897 -4.268 1.00 95.50 95 GLY A O 1
ATOM 747 N N . MET A 1 96 ? -2.886 -5.638 -2.371 1.00 94.38 96 MET A N 1
ATOM 748 C CA . MET A 1 96 ? -3.968 -4.667 -2.293 1.00 94.38 96 MET A CA 1
ATOM 749 C C . MET A 1 96 ? -3.481 -3.211 -2.271 1.00 94.38 96 MET A C 1
ATOM 751 O O . MET A 1 96 ? -3.912 -2.401 -3.096 1.00 94.38 96 MET A O 1
ATOM 755 N N . ALA A 1 97 ? -2.538 -2.877 -1.387 1.00 96.38 97 ALA A N 1
ATOM 756 C CA . ALA A 1 97 ? -1.924 -1.552 -1.349 1.00 96.38 97 ALA A CA 1
ATOM 757 C C . ALA A 1 97 ? -1.221 -1.224 -2.676 1.00 96.38 97 ALA A C 1
ATOM 759 O O . ALA A 1 97 ? -1.318 -0.100 -3.172 1.00 96.38 97 ALA A O 1
ATOM 760 N N . THR A 1 98 ? -0.565 -2.211 -3.295 1.00 97.94 98 THR A N 1
ATOM 761 C CA . THR A 1 98 ? 0.087 -2.045 -4.602 1.00 97.94 98 THR A CA 1
ATOM 762 C C . THR A 1 98 ? -0.918 -1.731 -5.706 1.00 97.94 98 THR A C 1
ATOM 764 O O . THR A 1 98 ? -0.685 -0.799 -6.474 1.00 97.94 98 THR A O 1
ATOM 767 N N . VAL A 1 99 ? -2.042 -2.452 -5.775 1.00 96.75 99 VAL A N 1
ATOM 768 C CA . VAL A 1 99 ? -3.115 -2.204 -6.753 1.00 96.75 99 VAL A CA 1
ATOM 769 C C . VAL A 1 99 ? -3.663 -0.786 -6.603 1.00 96.75 99 VAL A C 1
ATOM 771 O O . VAL A 1 99 ? -3.732 -0.064 -7.599 1.00 96.75 99 VAL A O 1
ATOM 774 N N . ILE A 1 100 ? -3.959 -0.337 -5.373 1.00 94.25 100 ILE A N 1
ATOM 775 C CA . ILE A 1 100 ? -4.390 1.050 -5.126 1.00 94.25 100 ILE A CA 1
ATOM 776 C C . ILE A 1 100 ? -3.337 2.041 -5.642 1.00 94.25 100 ILE A C 1
ATOM 778 O O . ILE A 1 100 ? -3.677 2.981 -6.362 1.00 94.25 100 ILE A O 1
ATOM 782 N N . MET A 1 101 ? -2.064 1.857 -5.282 1.00 96.88 101 MET A N 1
ATOM 783 C CA . MET A 1 101 ? -0.992 2.784 -5.664 1.00 96.88 101 MET A CA 1
ATOM 784 C C . MET A 1 101 ? -0.750 2.822 -7.171 1.00 96.88 101 MET A C 1
ATOM 786 O O . MET A 1 101 ? -0.555 3.902 -7.726 1.00 96.88 101 MET A O 1
ATOM 790 N N . VAL A 1 102 ? -0.823 1.682 -7.855 1.00 97.06 102 VAL A N 1
ATOM 791 C CA . VAL A 1 102 ? -0.748 1.616 -9.318 1.00 97.06 102 VAL A CA 1
ATOM 792 C C . VAL A 1 102 ? -1.909 2.376 -9.967 1.00 97.06 102 VAL A C 1
ATOM 794 O O . VAL A 1 102 ? -1.668 3.193 -10.862 1.00 97.06 102 VAL A O 1
ATOM 797 N N . ASN A 1 103 ? -3.138 2.155 -9.494 1.00 94.06 103 ASN A N 1
ATOM 798 C CA . ASN A 1 103 ? -4.342 2.793 -10.035 1.00 94.06 103 ASN A CA 1
ATOM 799 C C . ASN A 1 103 ? -4.378 4.301 -9.762 1.00 94.06 103 ASN A C 1
ATOM 801 O O . ASN A 1 103 ? -4.922 5.063 -10.556 1.00 94.06 103 ASN A O 1
ATOM 805 N N . ALA A 1 104 ? -3.726 4.746 -8.688 1.00 94.00 104 ALA A N 1
ATOM 806 C CA . ALA A 1 104 ? -3.497 6.156 -8.387 1.00 94.00 104 ALA A CA 1
ATOM 807 C C . ALA A 1 104 ? -2.306 6.771 -9.157 1.00 94.00 104 ALA A C 1
ATOM 809 O O . ALA A 1 104 ? -1.877 7.878 -8.841 1.00 94.00 104 ALA A O 1
ATOM 810 N N . GLU A 1 105 ? -1.751 6.060 -10.142 1.00 95.69 105 GLU A N 1
ATOM 811 C CA . GLU A 1 105 ? -0.566 6.443 -10.917 1.00 95.69 105 GLU A CA 1
ATOM 812 C C . GLU A 1 105 ? 0.712 6.689 -10.096 1.00 95.69 105 GLU A C 1
ATOM 814 O O . GLU A 1 105 ? 1.583 7.458 -10.501 1.00 95.69 105 GLU A O 1
ATOM 819 N N . MET A 1 106 ? 0.851 5.998 -8.963 1.00 96.25 106 MET A N 1
ATOM 820 C CA . MET A 1 106 ? 2.002 6.076 -8.058 1.00 96.25 106 MET A CA 1
ATOM 821 C C . MET A 1 106 ? 2.646 4.697 -7.800 1.00 96.25 106 MET A C 1
ATOM 823 O O . MET A 1 106 ? 2.827 4.318 -6.637 1.00 96.25 106 MET A O 1
ATOM 827 N N . PRO A 1 107 ? 3.030 3.918 -8.834 1.00 97.00 107 PRO A N 1
ATOM 828 C CA . PRO A 1 107 ? 3.672 2.608 -8.644 1.00 97.00 107 PRO A CA 1
ATOM 829 C C . PRO A 1 107 ? 4.961 2.689 -7.803 1.00 97.00 107 PRO A C 1
ATOM 831 O O . PRO A 1 107 ? 5.338 1.729 -7.129 1.00 97.00 107 PRO A O 1
ATOM 834 N N . GLU A 1 108 ? 5.621 3.852 -7.779 1.00 96.38 108 GLU A N 1
ATO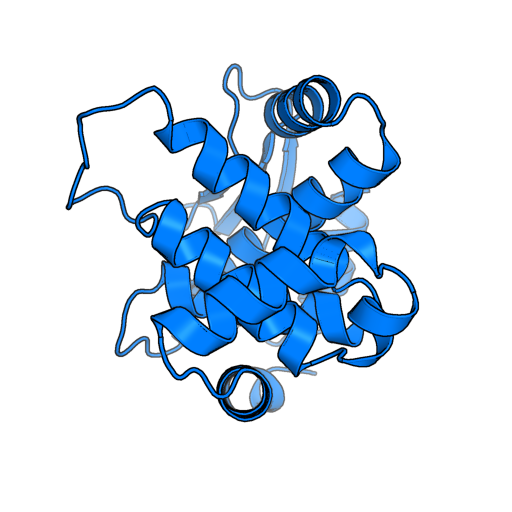M 835 C CA . GLU A 1 108 ? 6.811 4.117 -6.971 1.00 96.38 108 GLU A CA 1
ATOM 836 C C . GLU A 1 108 ? 6.576 3.938 -5.474 1.00 96.38 108 GLU A C 1
ATOM 838 O O . GLU A 1 108 ? 7.518 3.607 -4.759 1.00 96.38 108 GLU A O 1
ATOM 843 N N . ALA A 1 109 ? 5.355 4.157 -4.982 1.00 97.81 109 ALA A N 1
ATOM 844 C CA . ALA A 1 109 ? 5.044 4.040 -3.561 1.00 97.81 109 ALA A CA 1
ATOM 845 C C . ALA A 1 109 ? 5.321 2.622 -3.031 1.00 97.81 109 ALA A C 1
ATOM 847 O O . ALA A 1 109 ? 5.976 2.474 -1.997 1.00 97.81 109 ALA A O 1
ATOM 848 N N . ALA A 1 110 ? 4.917 1.593 -3.785 1.00 97.31 110 ALA A N 1
ATOM 849 C CA . ALA A 1 110 ? 5.181 0.191 -3.458 1.00 97.31 110 ALA A CA 1
ATOM 850 C C . ALA A 1 110 ? 6.677 -0.154 -3.551 1.00 97.31 110 ALA A C 1
ATOM 852 O O . ALA A 1 110 ? 7.223 -0.816 -2.669 1.00 97.31 110 ALA A O 1
ATOM 853 N N . ILE A 1 111 ? 7.367 0.349 -4.579 1.00 95.88 111 ILE A N 1
ATOM 854 C CA . ILE A 1 111 ? 8.813 0.139 -4.769 1.00 95.88 111 ILE A CA 1
ATOM 855 C C . ILE A 1 111 ? 9.610 0.742 -3.608 1.00 95.88 111 ILE A C 1
ATOM 857 O O . ILE A 1 111 ? 10.484 0.081 -3.044 1.00 95.88 111 ILE A O 1
ATOM 861 N N . LEU A 1 112 ? 9.296 1.985 -3.234 1.00 96.12 112 LEU A N 1
ATOM 862 C CA . LEU A 1 112 ? 9.912 2.664 -2.100 1.00 96.12 112 LEU A CA 1
ATOM 863 C C . LEU A 1 112 ? 9.650 1.864 -0.818 1.00 96.12 112 LEU A C 1
ATOM 865 O O . LEU A 1 112 ? 10.597 1.441 -0.161 1.00 96.12 112 LEU A O 1
ATOM 869 N N . ALA A 1 113 ? 8.396 1.555 -0.485 1.00 94.94 113 ALA A N 1
ATOM 870 C CA . ALA A 1 113 ? 8.095 0.748 0.700 1.00 94.94 113 ALA A CA 1
ATOM 871 C C . ALA A 1 113 ? 8.893 -0.571 0.736 1.00 94.94 113 ALA A C 1
ATOM 873 O O . ALA A 1 113 ? 9.534 -0.876 1.744 1.00 94.94 113 ALA A O 1
ATOM 874 N N . GLY A 1 114 ? 8.979 -1.279 -0.395 1.00 93.31 114 GLY A N 1
ATOM 875 C CA . GLY A 1 114 ? 9.798 -2.481 -0.539 1.00 93.31 114 GLY A CA 1
ATOM 876 C C . GLY A 1 114 ? 11.276 -2.267 -0.205 1.00 93.31 114 GLY A C 1
ATOM 877 O O . GLY A 1 114 ? 11.853 -3.060 0.541 1.00 93.31 114 GLY A O 1
ATOM 878 N N . PHE A 1 115 ? 11.898 -1.195 -0.700 1.00 92.88 115 PHE A N 1
ATOM 879 C CA . PHE A 1 115 ? 13.294 -0.887 -0.373 1.00 92.88 115 PHE A CA 1
ATOM 880 C C . PHE A 1 115 ? 13.515 -0.616 1.110 1.00 92.88 115 PHE A C 1
ATOM 882 O O . PHE A 1 115 ? 14.502 -1.094 1.675 1.00 92.88 115 PHE A O 1
ATOM 889 N N . TYR A 1 116 ? 12.596 0.109 1.743 1.00 91.88 116 TYR A N 1
ATOM 890 C CA . TYR A 1 116 ? 12.668 0.360 3.176 1.00 91.88 116 TYR A CA 1
ATOM 891 C C . TYR A 1 116 ? 12.536 -0.937 3.984 1.00 91.88 116 TYR A C 1
ATOM 893 O O . TYR A 1 116 ? 13.387 -1.222 4.825 1.00 91.88 116 TYR A O 1
ATOM 901 N N . PHE A 1 117 ? 11.543 -1.781 3.683 1.00 88.81 117 PHE A N 1
ATOM 902 C CA . PHE A 1 117 ? 11.354 -3.063 4.375 1.00 88.81 117 PHE A CA 1
ATOM 903 C C . PHE A 1 117 ? 12.548 -4.005 4.211 1.00 88.81 117 PHE A C 1
ATOM 905 O O . PHE A 1 117 ? 12.937 -4.693 5.155 1.00 88.81 117 PHE A O 1
ATOM 912 N N . ASN A 1 118 ? 13.169 -4.020 3.031 1.00 88.00 118 ASN A N 1
ATOM 913 C CA . ASN A 1 118 ? 14.396 -4.773 2.812 1.00 88.00 118 ASN A CA 1
ATOM 914 C C . ASN A 1 118 ? 15.573 -4.218 3.633 1.00 88.00 118 ASN A C 1
ATOM 916 O O . ASN A 1 118 ? 16.360 -4.996 4.170 1.00 88.00 118 ASN A O 1
ATOM 920 N N . ASN A 1 119 ? 15.691 -2.891 3.756 1.00 86.75 119 ASN A N 1
ATOM 921 C CA . ASN A 1 119 ? 16.741 -2.260 4.553 1.00 86.75 119 ASN A CA 1
ATOM 922 C C . ASN A 1 119 ? 16.610 -2.570 6.049 1.00 86.75 119 ASN A C 1
ATOM 924 O O . ASN A 1 119 ? 17.619 -2.889 6.673 1.00 86.75 119 ASN A O 1
ATOM 928 N N . LEU A 1 120 ? 15.390 -2.567 6.596 1.00 78.88 120 LEU A N 1
ATOM 929 C CA . LEU A 1 120 ? 15.146 -2.915 8.002 1.00 78.88 120 LEU A CA 1
ATOM 930 C C . LEU A 1 120 ? 15.637 -4.325 8.368 1.00 78.88 120 LEU A C 1
ATOM 932 O O . LEU A 1 120 ? 15.989 -4.581 9.516 1.00 78.88 120 LEU A O 1
ATOM 936 N N . GLN A 1 121 ? 15.701 -5.238 7.396 1.00 69.75 121 GLN A N 1
ATOM 937 C CA . GLN A 1 121 ? 16.205 -6.596 7.615 1.00 69.75 121 GLN A CA 1
ATOM 938 C C . GLN A 1 121 ? 17.722 -6.725 7.433 1.00 69.75 121 GLN A C 1
ATOM 940 O O . GLN A 1 121 ? 18.296 -7.732 7.842 1.00 69.75 121 GLN A O 1
ATOM 945 N N . GLY A 1 122 ? 18.389 -5.708 6.876 1.00 53.06 122 GLY A N 1
ATOM 946 C CA . GLY A 1 122 ? 19.836 -5.689 6.636 1.00 53.06 122 GLY A CA 1
ATOM 947 C C . GLY A 1 122 ? 20.706 -5.789 7.896 1.00 53.06 122 GLY A C 1
ATOM 948 O O . GLY A 1 122 ? 21.871 -6.155 7.770 1.00 53.06 122 GLY A O 1
ATOM 949 N N . ASP A 1 123 ? 20.138 -5.549 9.084 1.00 43.09 123 ASP A N 1
ATOM 950 C CA . ASP A 1 123 ? 20.832 -5.607 10.383 1.00 43.09 123 ASP A CA 1
ATOM 951 C C . ASP A 1 123 ? 20.405 -6.783 11.289 1.00 43.09 123 ASP A C 1
ATOM 953 O O . ASP A 1 123 ? 20.991 -6.992 12.352 1.00 43.09 123 ASP A O 1
ATOM 957 N N . SER A 1 124 ? 19.424 -7.602 10.887 1.00 39.50 124 SER A N 1
ATOM 958 C CA . SER A 1 124 ? 18.927 -8.716 11.706 1.00 39.50 124 SER A CA 1
ATOM 959 C C . SER A 1 124 ? 19.223 -10.071 11.060 1.00 39.50 124 SER A C 1
ATOM 961 O O . SER A 1 124 ? 18.563 -10.493 10.115 1.00 39.50 124 SER A O 1
ATOM 963 N N . GLN A 1 125 ? 20.171 -10.823 11.631 1.00 36.50 125 GLN A N 1
ATOM 964 C CA . GLN A 1 125 ? 20.291 -12.271 11.387 1.00 36.50 125 GLN A CA 1
ATOM 965 C C . GLN A 1 125 ? 19.168 -13.088 12.061 1.00 36.50 125 GLN A C 1
ATOM 967 O O . GLN A 1 125 ? 19.157 -14.315 11.967 1.00 36.50 125 GLN A O 1
ATOM 972 N N . TYR A 1 126 ? 18.210 -12.433 12.721 1.00 36.00 126 TYR A N 1
ATOM 973 C CA . TYR A 1 126 ? 17.031 -13.069 13.290 1.00 36.00 126 TYR A CA 1
ATOM 974 C C . TYR A 1 126 ? 15.846 -12.880 12.344 1.00 36.00 126 TYR A C 1
ATOM 976 O O . TYR A 1 126 ? 15.097 -11.909 12.428 1.00 36.00 126 TYR A O 1
ATOM 984 N N . ILE A 1 127 ? 15.678 -13.847 11.438 1.00 41.84 127 ILE A N 1
ATOM 985 C CA . ILE A 1 127 ? 14.402 -14.086 10.760 1.00 41.84 127 ILE A CA 1
ATOM 986 C C . ILE A 1 127 ? 13.432 -14.558 11.844 1.00 41.84 127 ILE A C 1
ATOM 988 O O . ILE A 1 127 ? 13.514 -15.703 12.296 1.00 41.84 127 ILE A O 1
ATOM 992 N N . ASN A 1 128 ? 12.533 -13.686 12.295 1.00 41.59 128 ASN A N 1
ATOM 993 C CA . ASN A 1 128 ? 11.403 -14.135 13.089 1.00 41.59 128 ASN A CA 1
ATOM 994 C C . ASN A 1 128 ? 10.366 -14.728 12.130 1.00 41.59 128 ASN A C 1
ATOM 996 O O . ASN A 1 128 ? 9.589 -14.007 11.523 1.00 41.59 128 ASN A O 1
ATOM 1000 N N . TRP A 1 129 ? 10.364 -16.054 11.990 1.00 32.25 129 TRP A N 1
ATOM 1001 C CA . TRP A 1 129 ? 9.374 -16.786 11.189 1.00 32.25 129 TRP A CA 1
ATOM 1002 C C . TRP A 1 129 ? 7.923 -16.575 11.663 1.00 32.25 129 TRP A C 1
ATOM 1004 O O . TRP A 1 129 ? 7.003 -16.963 10.947 1.00 32.25 129 TRP A O 1
ATOM 1014 N N . PHE A 1 130 ? 7.733 -16.006 12.862 1.00 33.22 130 PHE A N 1
ATOM 1015 C CA . PHE A 1 130 ? 6.441 -15.698 13.478 1.00 33.22 130 PHE A CA 1
ATOM 1016 C C . PHE A 1 130 ? 6.107 -14.199 13.487 1.00 33.22 130 PHE A C 1
ATOM 1018 O O . PHE A 1 130 ? 5.046 -13.835 13.988 1.00 33.22 130 PHE A O 1
ATOM 1025 N N . ASP A 1 131 ? 6.996 -13.333 12.987 1.00 47.03 131 ASP A N 1
ATOM 1026 C CA . ASP A 1 131 ? 6.607 -11.966 12.631 1.00 47.03 131 ASP A CA 1
ATOM 1027 C C . ASP A 1 131 ? 5.681 -12.073 11.418 1.00 47.03 131 ASP A C 1
ATOM 1029 O O . ASP A 1 131 ? 5.974 -12.839 10.493 1.00 47.03 131 ASP A O 1
ATOM 1033 N N . SER A 1 132 ? 4.534 -11.393 11.455 1.00 46.16 132 SER A N 1
ATOM 1034 C CA . SER A 1 132 ? 3.550 -11.496 10.378 1.00 46.16 132 SER A CA 1
ATOM 1035 C C . SER A 1 132 ? 4.175 -11.056 9.057 1.00 46.16 132 SER A C 1
ATOM 1037 O O . SER A 1 132 ? 3.946 -11.711 8.040 1.00 46.16 132 SER A O 1
ATOM 1039 N N . HIS A 1 133 ? 5.050 -10.046 9.092 1.00 55.09 133 HIS A N 1
ATOM 1040 C CA . HIS A 1 133 ? 5.682 -9.429 7.932 1.00 55.09 133 HIS A CA 1
ATOM 1041 C C . HIS A 1 133 ? 6.574 -10.388 7.122 1.00 55.09 133 HIS A C 1
ATOM 1043 O O . HIS A 1 133 ? 7.516 -11.009 7.622 1.00 55.09 133 HIS A O 1
ATOM 1049 N N . SER A 1 134 ? 6.333 -10.451 5.809 1.00 53.47 134 SER A N 1
ATOM 1050 C CA . SER A 1 134 ? 7.138 -11.232 4.861 1.00 53.47 134 SER A CA 1
ATOM 1051 C C . SER A 1 134 ? 8.642 -10.887 4.900 1.00 53.47 134 SER A C 1
ATOM 1053 O O . SER A 1 134 ? 9.052 -9.751 5.148 1.00 53.47 134 SER A O 1
ATOM 1055 N N . VAL A 1 135 ? 9.494 -11.883 4.602 1.00 61.62 135 VAL A N 1
ATOM 1056 C CA . VAL A 1 135 ? 10.963 -11.732 4.533 1.00 61.62 135 VAL A CA 1
ATOM 1057 C C . VAL A 1 135 ? 11.317 -10.595 3.569 1.00 61.62 135 VAL A C 1
ATOM 1059 O O . VAL A 1 135 ? 10.826 -10.554 2.448 1.00 61.62 135 VAL A O 1
ATOM 1062 N N . GLY A 1 136 ? 12.198 -9.686 3.968 1.00 73.06 136 GLY A N 1
ATOM 1063 C CA . GLY A 1 136 ? 12.303 -8.327 3.421 1.00 73.06 136 GLY A CA 1
ATOM 1064 C C . GLY A 1 136 ? 12.730 -8.304 1.965 1.00 73.06 136 GLY A C 1
ATOM 1065 O O . GLY A 1 136 ? 12.207 -7.521 1.180 1.00 73.06 136 GLY A O 1
ATOM 1066 N N . ARG A 1 137 ? 13.591 -9.248 1.566 1.00 80.12 137 ARG A N 1
ATOM 1067 C CA . ARG A 1 137 ? 13.947 -9.459 0.155 1.00 80.12 137 ARG A CA 1
ATOM 1068 C C . ARG A 1 137 ? 12.790 -10.007 -0.676 1.00 80.12 137 ARG A C 1
ATOM 1070 O O . ARG A 1 137 ? 12.619 -9.578 -1.812 1.00 80.12 137 ARG A O 1
ATOM 1077 N N . GLN A 1 138 ? 12.010 -10.940 -0.130 1.00 84.31 138 GLN A N 1
ATOM 1078 C CA . GLN A 1 138 ? 10.843 -11.501 -0.816 1.00 84.31 138 GLN A CA 1
ATOM 1079 C C . GLN A 1 138 ? 9.744 -10.443 -0.944 1.00 84.31 138 GLN A C 1
ATOM 1081 O O . GLN A 1 138 ? 9.248 -10.222 -2.044 1.00 84.31 138 GLN A O 1
ATOM 1086 N N . ARG A 1 139 ? 9.436 -9.741 0.153 1.00 89.38 139 ARG A N 1
ATOM 1087 C CA . ARG A 1 139 ? 8.468 -8.642 0.201 1.00 89.38 139 ARG A CA 1
ATOM 1088 C C . ARG A 1 139 ? 8.831 -7.551 -0.803 1.00 89.38 139 ARG A C 1
ATOM 1090 O O . ARG A 1 139 ? 8.032 -7.235 -1.674 1.00 89.38 139 ARG A O 1
ATOM 1097 N N . MET A 1 140 ? 10.073 -7.062 -0.775 1.00 91.94 140 MET A N 1
ATOM 1098 C CA . MET A 1 140 ? 10.570 -6.101 -1.767 1.00 91.94 140 MET A CA 1
ATOM 1099 C C . MET A 1 140 ? 10.435 -6.633 -3.196 1.00 91.94 140 MET A C 1
ATOM 1101 O O . MET A 1 140 ? 9.964 -5.916 -4.073 1.00 91.94 140 MET A O 1
ATOM 1105 N N . GLY A 1 141 ? 10.826 -7.887 -3.436 1.00 91.94 141 GLY A N 1
ATOM 1106 C CA . GLY A 1 141 ? 10.689 -8.515 -4.745 1.00 91.94 141 GLY A CA 1
ATOM 1107 C C . GLY A 1 141 ? 9.241 -8.534 -5.237 1.00 91.94 141 GLY A C 1
ATOM 1108 O O . GLY A 1 141 ? 9.004 -8.261 -6.410 1.00 91.94 141 GLY A O 1
ATOM 1109 N N . ASN A 1 142 ? 8.276 -8.853 -4.370 1.00 94.50 142 ASN A N 1
ATOM 1110 C CA . ASN A 1 142 ? 6.845 -8.832 -4.685 1.00 94.50 142 ASN A CA 1
ATOM 1111 C C . ASN A 1 142 ? 6.368 -7.426 -5.042 1.00 94.50 142 ASN A C 1
ATOM 1113 O O . ASN A 1 142 ? 5.876 -7.225 -6.147 1.00 94.50 142 ASN A O 1
ATOM 1117 N N . LEU A 1 143 ? 6.610 -6.449 -4.166 1.00 95.94 143 LEU A N 1
ATOM 1118 C CA . LEU A 1 143 ? 6.165 -5.069 -4.368 1.00 95.94 143 LEU A CA 1
ATOM 1119 C C . LEU A 1 143 ? 6.733 -4.455 -5.649 1.00 95.94 143 LEU A C 1
ATOM 1121 O O . LEU A 1 143 ? 6.001 -3.829 -6.412 1.00 95.94 143 LEU A O 1
ATOM 1125 N N . VAL A 1 144 ? 8.023 -4.673 -5.926 1.00 95.19 144 VAL A N 1
ATOM 1126 C CA . VAL A 1 144 ? 8.636 -4.186 -7.167 1.00 95.19 144 VAL A CA 1
ATOM 1127 C C . VAL A 1 144 ? 8.028 -4.881 -8.383 1.00 95.19 144 VAL A C 1
ATOM 1129 O O . VAL A 1 144 ? 7.696 -4.199 -9.346 1.00 95.19 144 VAL A O 1
ATOM 1132 N N . CYS A 1 145 ? 7.860 -6.207 -8.348 1.00 96.69 145 CYS A N 1
ATOM 1133 C CA . CYS A 1 145 ? 7.296 -6.964 -9.466 1.00 96.69 145 CYS A CA 1
ATOM 1134 C C . CYS A 1 145 ? 5.852 -6.538 -9.767 1.00 96.69 145 CYS A C 1
ATOM 1136 O O . CYS A 1 145 ? 5.539 -6.200 -10.904 1.00 96.69 145 CYS A O 1
ATOM 1138 N N . TRP A 1 146 ? 4.991 -6.443 -8.757 1.00 97.88 146 TRP A N 1
ATOM 1139 C CA . TRP A 1 146 ? 3.609 -6.001 -8.946 1.00 97.88 146 TRP A CA 1
ATOM 1140 C C . TRP A 1 146 ? 3.527 -4.548 -9.431 1.00 97.88 146 TRP A C 1
ATOM 1142 O O . TRP A 1 146 ? 2.785 -4.263 -10.368 1.00 97.88 146 TRP A O 1
ATOM 1152 N N . ALA A 1 147 ? 4.344 -3.637 -8.889 1.00 97.69 147 ALA A N 1
ATOM 1153 C CA . ALA A 1 147 ? 4.368 -2.242 -9.330 1.00 97.69 147 ALA A CA 1
ATOM 1154 C C . ALA A 1 147 ? 4.743 -2.092 -10.816 1.00 97.69 147 ALA A C 1
ATOM 1156 O O . ALA A 1 147 ? 4.065 -1.377 -11.556 1.00 97.69 147 ALA A O 1
ATOM 1157 N N . ILE A 1 148 ? 5.797 -2.781 -11.277 1.00 96.06 148 ILE A N 1
ATOM 1158 C CA . ILE A 1 148 ? 6.208 -2.730 -12.692 1.00 96.06 148 ILE A CA 1
ATOM 1159 C C . ILE A 1 148 ? 5.264 -3.520 -13.604 1.00 96.06 148 ILE A C 1
ATOM 1161 O O . ILE A 1 148 ? 5.134 -3.177 -14.776 1.00 96.06 148 ILE A O 1
ATOM 1165 N N . GLY A 1 149 ? 4.611 -4.561 -13.080 1.00 96.81 149 GLY A N 1
ATOM 1166 C CA . GLY A 1 149 ? 3.600 -5.340 -13.788 1.00 96.81 149 GLY A CA 1
ATOM 1167 C C . GLY A 1 149 ? 2.367 -4.508 -14.121 1.00 96.81 149 GLY A C 1
ATOM 1168 O O . GLY A 1 149 ? 1.936 -4.489 -15.272 1.00 96.81 149 GLY A O 1
ATOM 1169 N N . GLY A 1 150 ? 1.859 -3.758 -13.143 1.00 97.31 150 GLY A N 1
ATOM 1170 C CA . GLY A 1 150 ? 0.718 -2.865 -13.337 1.00 97.31 150 GLY A CA 1
ATOM 1171 C C . GLY A 1 150 ? 1.055 -1.587 -14.106 1.00 97.31 150 GLY A C 1
ATOM 1172 O O . GLY A 1 150 ? 0.214 -1.053 -14.826 1.00 97.31 150 GLY A O 1
ATOM 1173 N N . ARG A 1 151 ? 2.301 -1.098 -14.008 1.00 96.56 151 ARG A N 1
ATOM 1174 C CA . ARG A 1 151 ? 2.777 0.117 -14.698 1.00 96.56 151 ARG A CA 1
ATOM 1175 C C . ARG A 1 151 ? 4.111 -0.101 -15.406 1.00 96.56 151 ARG A C 1
ATOM 1177 O O . ARG A 1 151 ? 5.133 0.428 -14.973 1.00 96.56 151 ARG A O 1
ATOM 1184 N N . PRO A 1 152 ? 4.141 -0.807 -16.547 1.00 92.38 152 PRO A N 1
ATOM 1185 C CA . PRO A 1 152 ? 5.388 -1.048 -17.273 1.00 92.38 152 PRO A CA 1
ATOM 1186 C C . PRO A 1 152 ? 6.032 0.241 -17.817 1.00 92.38 152 PRO A C 1
ATOM 1188 O O . PRO A 1 152 ? 7.252 0.297 -17.989 1.00 92.38 152 PRO A O 1
ATOM 1191 N N . ASP A 1 153 ? 5.251 1.310 -18.036 1.00 93.00 153 ASP A N 1
ATOM 1192 C CA . ASP A 1 153 ? 5.765 2.629 -18.434 1.00 93.00 153 ASP A CA 1
ATOM 1193 C C . ASP A 1 153 ? 6.668 3.268 -17.365 1.00 93.00 153 ASP A C 1
ATOM 1195 O O . ASP A 1 153 ? 7.499 4.120 -17.693 1.00 93.00 153 ASP A O 1
ATOM 1199 N N . PHE A 1 154 ? 6.561 2.823 -16.107 1.00 92.50 154 PHE A N 1
ATOM 1200 C CA . PHE A 1 154 ? 7.437 3.235 -15.015 1.00 92.50 154 PHE A CA 1
ATOM 1201 C C . PHE A 1 154 ? 8.920 3.041 -15.362 1.00 92.50 154 PHE A C 1
ATOM 1203 O O . PHE A 1 154 ? 9.729 3.950 -15.160 1.00 92.50 154 PHE A O 1
ATOM 1210 N N . LEU A 1 155 ? 9.276 1.887 -15.938 1.00 90.69 155 LEU A N 1
ATOM 1211 C CA . LEU A 1 155 ? 10.664 1.553 -16.273 1.00 90.69 155 LEU A CA 1
ATOM 1212 C C . LEU A 1 155 ? 11.213 2.396 -17.429 1.00 90.69 155 LEU A C 1
ATOM 1214 O O . LEU A 1 155 ? 12.413 2.658 -17.476 1.00 90.69 155 LEU A O 1
ATOM 1218 N N . LEU A 1 156 ? 10.349 2.875 -18.331 1.00 89.81 156 LEU A N 1
ATOM 1219 C CA . LEU A 1 156 ? 10.748 3.798 -19.399 1.00 89.81 156 LEU A CA 1
ATOM 1220 C C . LEU A 1 156 ? 11.139 5.169 -18.834 1.00 89.81 156 LEU A C 1
ATOM 1222 O O . LEU A 1 156 ? 12.072 5.800 -19.327 1.00 89.81 156 LEU A O 1
ATOM 1226 N N . LYS A 1 157 ? 10.435 5.622 -17.791 1.00 91.62 157 LYS A N 1
ATOM 1227 C CA . LYS A 1 157 ? 10.710 6.890 -17.097 1.00 91.62 157 LYS A CA 1
ATOM 1228 C C . LYS A 1 157 ? 11.870 6.770 -16.102 1.00 91.62 157 LYS A C 1
ATOM 1230 O O . LYS A 1 157 ? 12.502 7.773 -15.788 1.00 91.62 157 LYS A O 1
ATOM 1235 N N . ASN A 1 158 ? 12.171 5.553 -15.642 1.00 91.38 158 ASN A N 1
ATOM 1236 C CA . ASN A 1 158 ? 13.167 5.267 -14.609 1.00 91.38 158 ASN A CA 1
ATOM 1237 C C . ASN A 1 158 ? 14.157 4.176 -15.064 1.00 91.38 158 ASN A C 1
ATOM 1239 O O . ASN A 1 158 ? 14.199 3.095 -14.473 1.00 91.38 158 ASN A O 1
ATOM 1243 N N . PRO A 1 159 ? 14.997 4.436 -16.083 1.00 89.88 159 PRO A N 1
ATOM 1244 C CA . PRO A 1 159 ? 15.875 3.418 -16.671 1.00 89.88 159 PRO A CA 1
ATOM 1245 C C . PRO A 1 159 ? 16.887 2.825 -15.680 1.00 89.88 159 PRO A C 1
ATOM 1247 O O . PRO A 1 159 ? 17.286 1.675 -15.830 1.00 89.88 159 PRO A O 1
ATOM 1250 N N . ASN A 1 160 ? 17.250 3.557 -14.622 1.00 90.19 160 ASN A N 1
ATOM 1251 C CA . ASN A 1 160 ? 18.136 3.060 -13.562 1.00 90.19 160 ASN A CA 1
ATOM 1252 C C . ASN A 1 160 ? 17.535 1.880 -12.771 1.00 90.19 160 ASN A C 1
ATOM 1254 O O . ASN A 1 160 ? 18.269 1.151 -12.112 1.00 90.19 160 ASN A O 1
ATOM 1258 N N . MET A 1 161 ? 16.214 1.683 -12.832 1.00 90.62 161 MET A N 1
ATOM 1259 C CA . MET A 1 161 ? 15.528 0.548 -12.207 1.00 90.62 161 MET A CA 1
ATOM 1260 C C . MET A 1 161 ? 15.526 -0.705 -13.088 1.00 90.62 161 MET A C 1
ATOM 1262 O O . MET A 1 161 ? 15.139 -1.772 -12.613 1.00 90.62 161 MET A O 1
ATOM 1266 N N . MET A 1 162 ? 15.949 -0.600 -14.353 1.00 88.94 162 MET A N 1
ATOM 1267 C CA . MET A 1 162 ? 15.853 -1.692 -15.321 1.00 88.94 162 MET A CA 1
ATOM 1268 C C . MET A 1 162 ? 16.678 -2.910 -14.898 1.00 88.94 162 MET A C 1
ATOM 1270 O O . MET A 1 162 ? 16.164 -4.023 -14.940 1.00 88.94 162 MET A O 1
ATOM 1274 N N . ASP A 1 163 ? 17.913 -2.711 -14.432 1.00 89.56 163 ASP A N 1
ATOM 1275 C CA . ASP A 1 163 ? 18.784 -3.816 -14.015 1.00 89.56 163 ASP A CA 1
ATOM 1276 C C . ASP A 1 163 ? 18.195 -4.578 -12.822 1.00 89.56 163 ASP A C 1
ATOM 1278 O O . ASP A 1 163 ? 18.170 -5.808 -12.813 1.00 89.56 163 ASP A O 1
ATOM 1282 N N . LEU A 1 164 ? 17.661 -3.857 -11.830 1.00 87.31 164 LEU A N 1
ATOM 1283 C CA . LEU A 1 164 ? 16.997 -4.474 -10.683 1.00 87.31 164 LEU A CA 1
ATOM 1284 C C . LEU A 1 164 ? 15.713 -5.200 -11.103 1.00 87.31 164 LEU A C 1
ATOM 1286 O O . LEU A 1 164 ? 15.482 -6.332 -10.680 1.00 87.31 164 LEU A O 1
ATOM 1290 N N . ALA A 1 165 ? 14.885 -4.572 -11.939 1.00 87.00 165 ALA A N 1
ATOM 1291 C CA . ALA A 1 165 ? 13.666 -5.186 -12.453 1.00 87.00 165 ALA A CA 1
ATOM 1292 C C . ALA A 1 165 ? 13.983 -6.477 -13.221 1.00 87.00 165 ALA A C 1
ATOM 1294 O O . ALA A 1 165 ? 13.359 -7.509 -12.980 1.00 87.00 165 ALA A O 1
ATOM 1295 N N . GLN A 1 166 ? 15.009 -6.456 -14.077 1.00 86.69 166 GLN A N 1
ATOM 1296 C CA . GLN A 1 166 ? 15.483 -7.639 -14.791 1.00 86.69 166 GLN A CA 1
ATOM 1297 C C . GLN A 1 166 ? 15.976 -8.723 -13.836 1.00 86.69 166 GLN A C 1
ATOM 1299 O O . GLN A 1 166 ? 15.636 -9.884 -14.040 1.00 86.69 166 GLN A O 1
ATOM 1304 N N . GLN A 1 167 ? 16.713 -8.378 -12.778 1.00 88.06 167 GLN A N 1
ATOM 1305 C CA . GLN A 1 167 ? 17.123 -9.355 -11.765 1.00 88.06 167 GLN A CA 1
ATOM 1306 C C . GLN A 1 167 ? 15.914 -10.011 -11.090 1.00 88.06 167 GLN A C 1
ATOM 1308 O O . GLN A 1 167 ? 15.873 -11.234 -10.978 1.00 88.06 167 GLN A O 1
ATOM 1313 N N . ILE A 1 168 ? 14.910 -9.229 -10.684 1.00 87.56 168 ILE A N 1
ATOM 1314 C CA . ILE A 1 168 ? 13.692 -9.746 -10.038 1.00 87.56 168 ILE A CA 1
ATOM 1315 C C . ILE A 1 168 ? 12.919 -10.677 -10.980 1.00 87.56 168 ILE A C 1
ATOM 1317 O O . ILE A 1 168 ? 12.499 -11.759 -10.566 1.00 87.56 168 ILE A O 1
ATOM 1321 N N . ILE A 1 169 ? 12.779 -10.287 -12.249 1.00 86.69 169 ILE A N 1
ATOM 1322 C CA . ILE A 1 169 ? 12.109 -11.085 -13.282 1.00 86.69 169 ILE A CA 1
ATOM 1323 C C . ILE A 1 169 ? 12.884 -12.382 -13.551 1.00 86.69 169 ILE A C 1
ATOM 1325 O O . ILE A 1 169 ? 12.301 -13.463 -13.566 1.00 86.69 169 ILE A O 1
ATOM 1329 N N . GLN A 1 170 ? 14.205 -12.303 -13.733 1.00 85.19 170 GLN A N 1
ATOM 1330 C CA . GLN A 1 170 ? 15.031 -13.443 -14.139 1.00 85.19 170 GLN A CA 1
ATOM 1331 C C . GLN A 1 170 ? 15.255 -14.455 -13.014 1.00 85.19 170 GLN A C 1
ATOM 1333 O O . GLN A 1 170 ? 15.158 -15.656 -13.261 1.00 85.19 170 GLN A O 1
ATOM 1338 N N . VAL A 1 171 ? 15.536 -14.000 -11.787 1.00 75.56 171 VAL A N 1
ATOM 1339 C CA . VAL A 1 171 ? 15.837 -14.893 -10.652 1.00 75.56 171 VAL A CA 1
ATOM 1340 C C . VAL A 1 171 ? 14.636 -15.769 -10.302 1.00 75.56 171 VAL A C 1
ATOM 1342 O O . VAL A 1 171 ? 14.821 -16.928 -9.936 1.00 75.56 171 VAL A O 1
ATOM 1345 N N . GLY A 1 172 ? 13.415 -15.244 -10.437 1.00 67.62 172 GLY A N 1
ATOM 1346 C CA . GLY A 1 172 ? 12.194 -16.000 -10.158 1.00 67.62 172 GLY A CA 1
ATOM 1347 C C . GLY A 1 172 ? 11.458 -16.523 -11.392 1.00 67.62 172 GLY A C 1
ATOM 1348 O O . GLY A 1 172 ? 10.400 -17.116 -11.217 1.00 67.62 172 GLY A O 1
ATOM 1349 N N . GLN A 1 173 ? 11.967 -16.286 -12.611 1.00 84.31 173 GLN A N 1
ATOM 1350 C CA . GLN A 1 173 ? 11.224 -16.500 -13.868 1.00 84.31 173 GLN A CA 1
ATOM 1351 C C . GLN A 1 173 ? 9.799 -15.922 -13.795 1.00 84.31 173 GLN A C 1
ATOM 1353 O O . GLN A 1 173 ? 8.827 -16.553 -14.205 1.00 84.31 173 GLN A O 1
ATOM 1358 N N . ARG A 1 174 ? 9.685 -14.734 -13.196 1.00 92.31 174 ARG A N 1
ATOM 1359 C CA . ARG A 1 174 ? 8.408 -14.130 -12.822 1.00 92.31 174 ARG A CA 1
ATOM 1360 C C . ARG A 1 174 ? 7.752 -13.475 -14.019 1.00 92.31 174 ARG A C 1
ATOM 1362 O O . ARG A 1 174 ? 8.405 -12.735 -14.756 1.00 92.31 174 ARG A O 1
ATOM 1369 N N . ASP A 1 175 ? 6.450 -13.672 -14.148 1.00 95.38 175 ASP A N 1
ATOM 1370 C CA . ASP A 1 175 ? 5.615 -12.864 -15.027 1.00 95.38 175 ASP A CA 1
ATOM 1371 C C . ASP A 1 175 ? 4.952 -11.769 -14.191 1.00 95.38 175 ASP A C 1
ATOM 1373 O O . ASP A 1 175 ? 3.860 -11.935 -13.655 1.00 95.38 175 ASP A O 1
ATOM 1377 N N . CYS A 1 176 ? 5.645 -10.640 -14.050 1.00 95.75 176 CYS A N 1
ATOM 1378 C CA . CYS A 1 176 ? 5.179 -9.548 -13.202 1.00 95.75 176 CYS A CA 1
ATOM 1379 C C . CYS A 1 176 ? 3.833 -8.961 -13.640 1.00 95.75 176 CYS A C 1
ATOM 1381 O O . CYS A 1 176 ? 3.079 -8.503 -12.785 1.00 95.75 176 CYS A O 1
ATOM 1383 N N . LYS A 1 177 ? 3.511 -8.994 -14.942 1.00 96.88 177 LYS A N 1
ATOM 1384 C CA . LYS A 1 177 ? 2.202 -8.553 -15.433 1.00 96.88 177 LYS A CA 1
ATOM 1385 C C . LYS A 1 177 ? 1.121 -9.520 -14.967 1.00 96.88 177 LYS A C 1
ATOM 1387 O O . LYS A 1 177 ? 0.162 -9.075 -14.355 1.00 96.88 177 LYS A O 1
ATOM 1392 N N . ALA A 1 178 ? 1.309 -10.821 -15.188 1.00 97.81 178 ALA A N 1
ATOM 1393 C CA . ALA A 1 178 ? 0.345 -11.826 -14.743 1.00 97.81 178 ALA A CA 1
ATOM 1394 C C . ALA A 1 178 ? 0.178 -11.841 -13.212 1.00 97.81 178 ALA A C 1
ATOM 1396 O O . ALA A 1 178 ? -0.932 -11.993 -12.710 1.00 97.81 178 ALA A O 1
ATOM 1397 N N . GLU A 1 179 ? 1.266 -11.653 -12.460 1.00 97.00 179 GLU A N 1
ATOM 1398 C CA . GLU A 1 179 ? 1.206 -11.565 -11.000 1.00 97.00 179 GLU A CA 1
ATOM 1399 C C . GLU A 1 179 ? 0.453 -10.322 -10.511 1.00 97.00 179 GLU A C 1
ATOM 1401 O O . GLU A 1 179 ? -0.301 -10.424 -9.545 1.00 97.00 179 GLU A O 1
ATOM 1406 N N . TYR A 1 180 ? 0.644 -9.165 -11.159 1.00 97.50 180 TYR A N 1
ATOM 1407 C CA . TYR A 1 180 ? -0.131 -7.958 -10.861 1.00 97.50 180 TYR A CA 1
ATOM 1408 C C . TYR A 1 180 ? -1.611 -8.149 -11.201 1.00 97.50 180 TYR A C 1
ATOM 1410 O O . TYR A 1 180 ? -2.455 -7.850 -10.361 1.00 97.50 180 TYR A O 1
ATOM 1418 N N . ASP A 1 181 ? -1.919 -8.701 -12.378 1.00 97.75 181 ASP A N 1
ATOM 1419 C CA . ASP A 1 181 ? -3.296 -8.957 -12.820 1.00 97.75 181 ASP A CA 1
ATOM 1420 C C . ASP A 1 181 ? -4.034 -9.855 -11.827 1.00 97.75 181 ASP A C 1
ATOM 1422 O O . ASP A 1 181 ? -5.187 -9.608 -11.496 1.00 97.75 181 ASP A O 1
ATOM 1426 N N . GLN A 1 182 ? -3.340 -10.846 -11.261 1.00 95.88 182 GLN A N 1
ATOM 1427 C CA . GLN A 1 182 ? -3.896 -11.675 -10.199 1.00 95.88 182 GLN A CA 1
ATOM 1428 C C . GLN A 1 182 ? -4.251 -10.864 -8.940 1.00 95.88 182 GLN A C 1
ATOM 1430 O O . GLN A 1 182 ? -5.275 -11.145 -8.315 1.00 95.88 182 GLN A O 1
ATOM 1435 N N . GLN A 1 183 ? -3.424 -9.886 -8.544 1.00 95.56 183 GLN A N 1
ATOM 1436 C CA . GLN A 1 183 ? -3.750 -9.008 -7.414 1.00 95.56 183 GLN A CA 1
ATOM 1437 C C . GLN A 1 183 ? -4.931 -8.096 -7.753 1.00 95.56 183 GLN A C 1
ATOM 1439 O O . GLN A 1 183 ? -5.827 -7.934 -6.930 1.00 95.56 183 GLN A O 1
ATOM 1444 N N . GLU A 1 184 ? -4.947 -7.518 -8.954 1.00 95.00 184 GLU A N 1
ATOM 1445 C CA . GLU A 1 184 ? -6.016 -6.632 -9.416 1.00 95.00 184 GLU A CA 1
ATOM 1446 C C . GLU A 1 184 ? -7.366 -7.362 -9.470 1.00 95.00 184 GLU A C 1
ATOM 1448 O O . GLU A 1 184 ? -8.340 -6.884 -8.887 1.00 95.00 184 GLU A O 1
ATOM 1453 N N . ASP A 1 185 ? -7.406 -8.560 -10.058 1.00 94.06 185 ASP A N 1
ATOM 1454 C CA . ASP A 1 185 ? -8.597 -9.411 -10.109 1.00 94.06 185 ASP A CA 1
ATOM 1455 C C . ASP A 1 185 ? -9.088 -9.787 -8.704 1.00 94.06 185 ASP A C 1
ATOM 1457 O O . ASP A 1 185 ? -10.292 -9.765 -8.432 1.00 94.06 185 ASP A O 1
ATOM 1461 N N . ALA A 1 186 ? -8.168 -10.128 -7.793 1.00 90.56 186 ALA A N 1
ATOM 1462 C CA . ALA A 1 186 ? -8.512 -10.457 -6.413 1.00 90.56 186 ALA A CA 1
ATOM 1463 C C . ALA A 1 186 ? -9.107 -9.247 -5.682 1.00 90.56 186 ALA A C 1
ATOM 1465 O O . ALA A 1 186 ? -10.139 -9.372 -5.026 1.00 90.56 186 ALA A O 1
ATOM 1466 N N . VAL A 1 187 ? -8.495 -8.069 -5.825 1.00 88.88 187 VAL A N 1
ATOM 1467 C CA . VAL A 1 187 ? -8.990 -6.820 -5.235 1.00 88.88 187 VAL A CA 1
ATOM 1468 C C . VAL A 1 187 ? -10.370 -6.467 -5.790 1.00 88.88 187 VAL A C 1
ATOM 1470 O O . VAL A 1 187 ? -11.275 -6.186 -5.005 1.00 88.88 187 VAL A O 1
ATOM 1473 N N . ALA A 1 188 ? -10.569 -6.545 -7.108 1.00 86.88 188 ALA A N 1
ATOM 1474 C CA . ALA A 1 188 ? -11.864 -6.291 -7.736 1.00 86.88 188 ALA A CA 1
ATOM 1475 C C . ALA A 1 188 ? -12.948 -7.227 -7.174 1.00 86.88 188 ALA A C 1
ATOM 1477 O O . ALA A 1 188 ? -13.979 -6.769 -6.684 1.00 86.88 188 ALA A O 1
ATOM 1478 N N . GLN A 1 189 ? -12.684 -8.535 -7.129 1.00 84.25 189 GLN A N 1
ATOM 1479 C CA . GLN A 1 189 ? -13.646 -9.518 -6.620 1.00 84.25 189 GLN A CA 1
ATOM 1480 C C . GLN A 1 189 ? -13.945 -9.357 -5.123 1.00 84.25 189 GLN A C 1
ATOM 1482 O O . GLN A 1 189 ? -15.083 -9.565 -4.697 1.00 84.25 189 GLN A O 1
ATOM 1487 N N . LEU A 1 190 ? -12.937 -9.010 -4.319 1.00 76.56 190 LEU A N 1
ATOM 1488 C CA . LEU A 1 190 ? -13.081 -8.875 -2.870 1.00 76.56 190 LEU A CA 1
ATOM 1489 C C . LEU A 1 190 ? -13.758 -7.562 -2.462 1.00 76.56 190 LEU A C 1
ATOM 1491 O O . LEU A 1 190 ? -14.385 -7.523 -1.404 1.00 76.56 190 LEU A O 1
ATOM 1495 N N . TRP A 1 191 ? -13.647 -6.496 -3.263 1.00 73.12 191 TRP A N 1
ATOM 1496 C CA . TRP A 1 191 ? -14.114 -5.156 -2.889 1.00 73.12 191 TRP A CA 1
ATOM 1497 C C . TRP A 1 191 ? -15.365 -4.676 -3.606 1.00 73.12 191 TRP A C 1
ATOM 1499 O O . TRP A 1 191 ? -16.185 -4.016 -2.966 1.00 73.12 191 TRP A O 1
ATOM 1509 N N . GLU A 1 192 ? -15.544 -4.986 -4.894 1.00 69.44 192 GLU A N 1
ATOM 1510 C CA . GLU A 1 192 ? -16.690 -4.505 -5.683 1.00 69.44 192 GLU A CA 1
ATOM 1511 C C . GLU A 1 192 ? -18.053 -4.731 -5.005 1.00 69.44 192 GLU A C 1
ATOM 1513 O O . GLU A 1 192 ? -18.886 -3.822 -5.047 1.00 69.44 192 GLU A O 1
ATOM 1518 N N . PRO A 1 193 ? -18.306 -5.857 -4.303 1.00 80.56 193 PRO A N 1
ATOM 1519 C CA . PRO A 1 193 ? -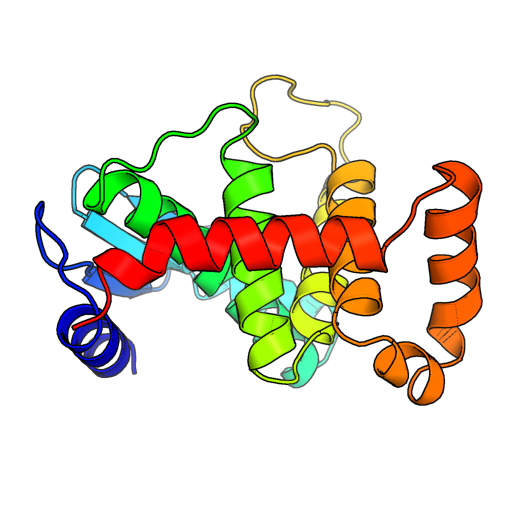19.578 -6.054 -3.605 1.00 80.56 193 PRO A CA 1
ATOM 1520 C C . PRO A 1 193 ? -19.848 -5.042 -2.474 1.00 80.56 193 PRO A C 1
ATOM 1522 O O . PRO A 1 193 ? -21.006 -4.818 -2.101 1.00 80.56 193 PRO A O 1
ATOM 1525 N N . TYR A 1 194 ? -18.794 -4.441 -1.916 1.00 80.56 194 TYR A N 1
ATOM 1526 C CA . TYR A 1 194 ? -18.843 -3.593 -0.725 1.00 80.56 194 TYR A CA 1
ATOM 1527 C C . TYR A 1 194 ? -18.719 -2.099 -1.024 1.00 80.5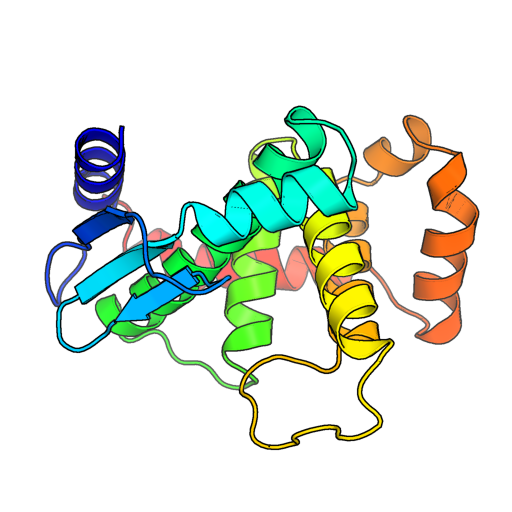6 194 TYR A C 1
ATOM 1529 O O . TYR A 1 194 ? -18.990 -1.293 -0.134 1.00 80.56 194 TYR A O 1
ATOM 1537 N N . VAL A 1 195 ? -18.388 -1.702 -2.254 1.00 76.75 195 VAL A N 1
ATOM 1538 C CA . VAL A 1 195 ? -18.485 -0.298 -2.676 1.00 76.75 195 VAL A CA 1
ATOM 1539 C C . VAL A 1 195 ? -19.966 0.127 -2.685 1.00 76.75 195 VAL A C 1
ATOM 1541 O O . VAL A 1 195 ? -20.865 -0.665 -3.007 1.00 76.75 195 VAL A O 1
ATOM 1544 N N . LYS A 1 196 ? -20.250 1.344 -2.208 1.00 75.25 196 LYS A N 1
ATOM 1545 C CA . LYS A 1 196 ? -21.609 1.905 -2.159 1.00 75.25 196 LYS A CA 1
ATOM 1546 C C . LYS A 1 196 ? -22.092 2.429 -3.502 1.00 75.25 196 LYS A C 1
ATOM 1548 O O . LYS A 1 196 ? -21.275 2.987 -4.262 1.00 75.25 196 LYS A O 1
#

Radius of gyration: 16.46 Å; chains: 1; bounding box: 42×34×40 Å

pLDDT: mean 86.83, std 14.4, range [32.25, 97.94]

Sequence (196 aa):
MGIDLAVSLNELLKLPKGNILISFEDCGAVNAFYDPQNVKMIMCYELFKAFLNFYGNAESAAKAYFFVFFHELGHALIDQLDLPVLGKEEDSVDGMATVIMVNAEMPEAAILAGFYFNNLQGDSQYINWFDSHSVGRQRMGNLVCWAIGGRPDFLLKNPNMMDLAQQIIQVGQRDCKAEYDQQEDAVAQLWEPYVK

Secondary structure (DSSP, 8-state):
-HHHHHHHHHHHB--TT-PPEEEEE--SSS-EEEETTTTEEEEEHHHHHHHHHHHSSHHHHHHHHHHHHHHHHHHHHHHHHT---SS-HHHHHHHHHHHHHHHTT-THHHHHHHHHHHHHHTT-----TTSSSPPHHHHHHHHHHHHHHH-THHHHH-GGGHHHHHHHHHHHT--HHHHHHHHHHHHHHHHGGGB-

Foldseek 3Di:
DQVVVQVVVPQFWFQPQDGAHEDEEAPVDQDWAQDLVVSYTYQYPNVLVVLCVVVVDNVLSVLLSQLVVQLRVLVSLCSRVVFDDPDQSSLLSLLRSCLVCLVVVRLSSLLSNLVVLQVVCVPDPDPPPPPSDDNSPVSNLLSNLLSCLSPVVVCVVPVVCVVVNCCSCVVVVDPSVVSNVVSNVVNCVRGVVTTD